Protein AF-A0A3M1LL86-F1 (afdb_monomer)

Mean predicted aligned error: 15.1 Å

pLDDT: mean 84.1, std 10.46, range [40.56, 94.12]

Solvent-accessible surface area (backbone atoms only — not comparable to full-atom values): 11355 Å² total; per-residue (Å²): 130,73,86,78,42,34,64,63,49,50,54,48,34,39,74,67,54,30,32,48,85,86,47,61,60,69,58,51,30,51,51,44,44,52,50,47,41,45,74,73,71,42,87,75,58,66,67,59,54,50,54,50,51,54,51,41,65,75,67,44,95,62,85,46,69,46,80,38,73,77,56,48,53,54,51,50,52,48,54,51,51,49,52,51,37,64,72,69,72,53,91,76,58,61,73,62,55,52,49,52,52,35,54,74,70,43,47,58,60,52,53,52,51,53,52,50,52,54,51,51,51,52,52,54,49,54,50,53,52,49,62,68,43,46,62,58,54,49,52,55,49,59,66,56,53,78,79,57,98,69,97,67,74,55,58,48,58,53,22,50,54,52,22,51,53,39,38,54,54,19,58,65,42,38,81,80,41,55,71,63,17,54,55,31,46,54,51,19,53,48,41,39,52,51,22,52,52,57,64,72,77,109

Sequence (202 aa):
MVEKDPSRTVDLLISLGTLSPDANRYVIEKGIELSIKTLYGAKVDEMEVKALMELANKTMSRFPFRLPKHLALYMRMASMLEGIYLSLNVEFKFVKVLRGILEEEGLVKEAYIEEIKSSIEKVSKGLNDAISIAPLLKTYLEGNMVYNNHKSRHGLIAGSILSSSVFIGSSIIMQSNPLFAHIGFIIATAIIGSSILIDRFR

Structure (mmCIF, N/CA/C/O backbone):
data_AF-A0A3M1LL86-F1
#
_entry.id   AF-A0A3M1LL86-F1
#
loop_
_atom_site.group_PDB
_atom_site.id
_atom_site.type_symbol
_atom_site.label_atom_id
_atom_site.label_alt_id
_atom_site.label_comp_id
_atom_site.label_asym_id
_atom_site.label_entity_id
_atom_site.label_seq_id
_atom_site.pdbx_PDB_ins_code
_atom_site.Cartn_x
_atom_site.Cartn_y
_atom_site.Cartn_z
_atom_site.occupancy
_atom_site.B_iso_or_equiv
_atom_site.auth_seq_id
_atom_site.auth_comp_id
_atom_site.auth_asym_id
_atom_site.auth_atom_id
_atom_site.pdbx_PDB_model_num
ATOM 1 N N . MET A 1 1 ? -0.285 -9.603 0.459 1.00 40.56 1 MET A N 1
ATOM 2 C CA . MET A 1 1 ? 0.976 -8.883 0.783 1.00 40.56 1 MET A CA 1
ATOM 3 C C . MET A 1 1 ? 1.119 -7.569 -0.009 1.00 40.56 1 MET A C 1
ATOM 5 O O . MET A 1 1 ? 2.215 -7.033 -0.113 1.00 40.56 1 MET A O 1
ATOM 9 N N . VAL A 1 2 ? 0.003 -7.008 -0.500 1.00 46.03 2 VAL A N 1
ATOM 10 C CA . VAL A 1 2 ? -0.071 -5.774 -1.308 1.00 46.03 2 VAL A CA 1
ATOM 11 C C . VAL A 1 2 ? 0.089 -4.494 -0.465 1.00 46.03 2 VAL A C 1
ATOM 13 O O . VAL A 1 2 ? 0.571 -3.489 -0.969 1.00 46.03 2 VAL A O 1
ATOM 16 N N . GLU A 1 3 ? -0.219 -4.545 0.834 1.00 57.69 3 GLU A N 1
ATOM 17 C CA . GLU A 1 3 ? -0.221 -3.395 1.764 1.00 57.69 3 GLU A CA 1
ATOM 18 C C . GLU A 1 3 ? 1.161 -2.818 2.111 1.00 57.69 3 GLU A C 1
ATOM 20 O O . GLU A 1 3 ? 1.243 -1.836 2.842 1.00 57.69 3 GLU A O 1
ATOM 25 N N . LYS A 1 4 ? 2.255 -3.426 1.639 1.00 69.81 4 LYS A N 1
ATOM 26 C CA . LYS A 1 4 ? 3.624 -3.020 2.003 1.00 69.81 4 LYS A CA 1
ATOM 27 C C . LYS A 1 4 ? 4.403 -2.346 0.878 1.00 69.81 4 LYS A C 1
ATOM 29 O O . LYS A 1 4 ? 5.579 -2.065 1.076 1.00 69.81 4 LYS A O 1
ATOM 34 N N . ASP A 1 5 ? 3.783 -2.107 -0.275 1.00 86.62 5 ASP A N 1
ATOM 35 C CA . ASP A 1 5 ? 4.417 -1.422 -1.405 1.00 86.62 5 ASP A CA 1
ATOM 36 C C . ASP A 1 5 ? 3.909 0.032 -1.488 1.00 86.62 5 ASP A C 1
ATOM 38 O O . ASP A 1 5 ? 2.771 0.266 -1.922 1.00 86.62 5 ASP A O 1
ATOM 42 N N . PRO A 1 6 ? 4.717 1.025 -1.061 1.00 89.62 6 PRO A N 1
ATOM 43 C CA . PRO A 1 6 ? 4.317 2.426 -1.101 1.00 89.62 6 PRO A CA 1
ATOM 44 C C . PRO A 1 6 ? 4.057 2.920 -2.525 1.00 89.62 6 PRO A C 1
ATOM 46 O O . PRO A 1 6 ? 3.102 3.664 -2.742 1.00 89.62 6 PRO A O 1
ATOM 49 N N . SER A 1 7 ? 4.849 2.470 -3.501 1.00 91.38 7 SER A N 1
ATOM 50 C CA . SER A 1 7 ? 4.720 2.889 -4.897 1.00 91.38 7 SER A CA 1
ATOM 51 C C . SER A 1 7 ? 3.402 2.440 -5.494 1.00 91.38 7 SER A C 1
ATOM 53 O O . SER A 1 7 ? 2.646 3.248 -6.033 1.00 91.38 7 SER A O 1
ATOM 55 N N . ARG A 1 8 ? 3.074 1.161 -5.313 1.00 88.69 8 ARG A N 1
ATOM 56 C CA . ARG A 1 8 ? 1.800 0.620 -5.787 1.00 88.69 8 ARG A CA 1
ATOM 57 C C . ARG A 1 8 ? 0.609 1.272 -5.086 1.00 88.69 8 ARG A C 1
ATOM 59 O O . ARG A 1 8 ? -0.426 1.488 -5.711 1.00 88.69 8 ARG A O 1
ATOM 66 N N . THR A 1 9 ? 0.752 1.608 -3.804 1.00 91.25 9 THR A N 1
ATOM 67 C CA . THR A 1 9 ? -0.290 2.318 -3.049 1.00 91.25 9 THR A CA 1
ATOM 68 C C . THR A 1 9 ? -0.549 3.702 -3.641 1.00 91.25 9 THR A C 1
ATOM 70 O O . THR A 1 9 ? -1.705 4.071 -3.828 1.00 91.25 9 THR A O 1
ATOM 73 N N . VAL A 1 10 ? 0.497 4.450 -4.005 1.00 92.88 10 VAL A N 1
ATOM 74 C CA . VAL A 1 10 ? 0.344 5.745 -4.687 1.00 92.88 10 VAL A CA 1
ATOM 75 C C . VAL A 1 10 ? -0.397 5.599 -6.009 1.00 92.88 10 VAL A C 1
ATOM 77 O O . VAL A 1 10 ? -1.338 6.351 -6.264 1.00 92.88 10 VAL A O 1
ATOM 80 N N . ASP A 1 11 ? -0.026 4.614 -6.822 1.00 92.88 11 ASP A N 1
ATOM 81 C CA . ASP A 1 11 ? -0.662 4.395 -8.122 1.00 92.88 11 ASP A CA 1
ATOM 82 C C . ASP A 1 11 ? -2.160 4.072 -7.961 1.00 92.88 11 ASP A C 1
ATOM 84 O O . ASP A 1 11 ? -3.005 4.615 -8.680 1.00 92.88 11 ASP A O 1
ATOM 88 N N . LEU A 1 12 ? -2.514 3.265 -6.953 1.00 91.25 12 LEU A N 1
ATOM 89 C CA . LEU A 1 12 ? -3.906 2.983 -6.602 1.00 91.25 12 LEU A CA 1
ATOM 90 C C . LEU A 1 12 ? -4.646 4.244 -6.147 1.00 91.25 12 LEU A C 1
ATOM 92 O O . LEU A 1 12 ? -5.746 4.511 -6.626 1.00 91.25 12 LEU A O 1
ATOM 96 N N . LEU A 1 13 ? -4.048 5.052 -5.272 1.00 91.94 13 LEU A N 1
ATOM 97 C CA . LEU A 1 13 ? -4.666 6.284 -4.779 1.00 91.94 13 LEU A CA 1
ATOM 98 C C . LEU A 1 13 ? -4.933 7.292 -5.909 1.00 91.94 13 LEU A C 1
ATOM 100 O O . LEU A 1 13 ? -5.979 7.952 -5.900 1.00 91.94 13 LEU A O 1
ATOM 104 N N . ILE A 1 14 ? -4.040 7.377 -6.899 1.00 92.69 14 ILE A N 1
ATOM 105 C CA . ILE A 1 14 ? -4.252 8.172 -8.117 1.00 92.69 14 ILE A CA 1
ATOM 106 C C . ILE A 1 14 ? -5.395 7.575 -8.945 1.00 92.69 14 ILE A C 1
ATOM 108 O O . ILE A 1 14 ? -6.298 8.308 -9.346 1.00 92.69 14 ILE A O 1
ATOM 112 N N . SER A 1 15 ? -5.409 6.253 -9.151 1.00 91.62 15 SER A N 1
ATOM 113 C CA . SER A 1 15 ? -6.459 5.573 -9.928 1.00 91.62 15 SER A CA 1
ATOM 114 C C . SER A 1 15 ? -7.860 5.737 -9.324 1.00 91.62 15 SER A C 1
ATOM 116 O O . SER A 1 15 ? -8.837 5.901 -10.051 1.00 91.62 15 SER A O 1
ATOM 118 N N . LEU A 1 16 ? -7.952 5.782 -7.991 1.00 90.81 16 LEU A N 1
ATOM 119 C CA . LEU A 1 16 ? -9.190 6.019 -7.247 1.00 90.81 16 LEU A CA 1
ATOM 120 C C . LEU A 1 16 ? -9.607 7.501 -7.238 1.00 90.81 16 LEU A C 1
ATOM 122 O O . LEU A 1 16 ? -10.672 7.843 -6.725 1.00 90.81 16 LEU A O 1
ATOM 126 N N . GLY A 1 17 ? -8.772 8.402 -7.765 1.00 91.38 17 GLY A N 1
ATOM 127 C CA . GLY A 1 17 ? -8.993 9.849 -7.727 1.00 91.38 17 GLY A CA 1
ATOM 128 C C . GLY A 1 17 ? -8.838 10.460 -6.332 1.00 91.38 17 GLY A C 1
ATOM 129 O O . GLY A 1 17 ? -9.317 11.569 -6.089 1.00 91.38 17 GLY A O 1
ATOM 130 N N . THR A 1 18 ? -8.203 9.736 -5.406 1.00 92.56 18 THR A N 1
ATOM 131 C CA . THR A 1 18 ? -7.982 10.183 -4.021 1.00 92.56 18 THR A CA 1
ATOM 132 C C . THR A 1 18 ? -6.725 11.032 -3.866 1.00 92.56 18 THR A C 1
ATOM 134 O O . THR A 1 18 ? -6.656 11.875 -2.973 1.00 92.56 18 THR A O 1
ATOM 137 N N . LEU A 1 19 ? -5.745 10.835 -4.749 1.00 93.62 19 LEU A N 1
ATOM 138 C CA . LEU A 1 19 ? -4.499 11.586 -4.784 1.00 93.62 19 LEU A CA 1
ATOM 139 C C . LEU A 1 19 ? -4.392 12.352 -6.100 1.00 93.62 19 LEU A C 1
ATOM 141 O O . LEU A 1 19 ? -4.620 11.807 -7.179 1.00 93.62 19 LEU A O 1
ATOM 145 N N . SER A 1 20 ? -4.037 13.628 -5.998 1.00 89.94 20 SER A N 1
ATOM 146 C CA . SER A 1 20 ? -3.834 14.485 -7.159 1.00 89.94 20 SER A CA 1
ATOM 147 C C . SER A 1 20 ? -2.560 14.074 -7.926 1.00 89.94 20 SER A C 1
ATOM 149 O O . SER A 1 20 ? -1.512 13.916 -7.298 1.00 89.94 20 SER A O 1
ATOM 151 N N . PRO A 1 21 ? -2.605 13.904 -9.263 1.00 87.25 21 PRO A N 1
ATOM 152 C CA . PRO A 1 21 ? -1.465 13.408 -10.045 1.00 87.25 21 PRO A CA 1
ATOM 153 C C . PRO A 1 21 ? -0.306 14.414 -10.160 1.00 87.25 21 PRO A C 1
ATOM 155 O O . PRO A 1 21 ? 0.801 14.035 -10.523 1.00 87.25 21 PRO A O 1
ATOM 158 N N . ASP A 1 22 ? -0.548 15.689 -9.844 1.00 88.44 22 ASP A N 1
ATOM 159 C CA . ASP A 1 22 ? 0.450 16.764 -9.745 1.00 88.44 22 ASP A CA 1
ATOM 160 C C . ASP A 1 22 ? 1.233 16.742 -8.419 1.00 88.44 22 ASP A C 1
ATOM 162 O O . ASP A 1 22 ? 2.169 17.522 -8.244 1.00 88.44 22 ASP A O 1
ATOM 166 N N . ALA A 1 23 ? 0.863 15.878 -7.469 1.00 88.38 23 ALA A N 1
ATOM 167 C CA . ALA A 1 23 ? 1.556 15.769 -6.195 1.00 88.38 23 ALA A CA 1
ATOM 168 C C . ALA A 1 23 ? 2.978 15.215 -6.371 1.00 88.38 23 ALA A C 1
ATOM 170 O O . ALA A 1 23 ? 3.231 14.330 -7.190 1.00 88.38 23 ALA A O 1
ATOM 171 N N . ASN A 1 24 ? 3.916 15.691 -5.547 1.00 92.44 24 ASN A N 1
ATOM 172 C CA . ASN A 1 24 ? 5.276 15.164 -5.546 1.00 92.44 24 ASN A CA 1
ATOM 173 C C . ASN A 1 24 ? 5.275 13.692 -5.090 1.00 92.44 24 ASN A C 1
ATOM 175 O O . ASN A 1 24 ? 5.145 13.403 -3.899 1.00 92.44 24 ASN A O 1
ATOM 179 N N . ARG A 1 25 ? 5.437 12.773 -6.050 1.00 92.00 25 ARG A N 1
ATOM 180 C CA . ARG A 1 25 ? 5.352 11.320 -5.836 1.00 92.00 25 ARG A CA 1
ATOM 181 C C . ARG A 1 25 ? 6.300 10.828 -4.746 1.00 92.00 25 ARG A C 1
ATOM 183 O O . ARG A 1 25 ? 5.862 10.100 -3.866 1.00 92.00 25 ARG A O 1
ATOM 190 N N . TYR A 1 26 ? 7.549 11.292 -4.753 1.00 92.69 26 TYR A N 1
ATOM 191 C CA . TYR A 1 26 ? 8.563 10.882 -3.778 1.00 92.69 26 TYR A CA 1
ATOM 192 C C . TYR A 1 26 ? 8.138 11.183 -2.335 1.00 92.69 26 TYR A C 1
ATOM 194 O O . TYR A 1 26 ? 8.251 10.333 -1.453 1.00 92.69 26 TYR A O 1
ATOM 202 N N . VAL A 1 27 ? 7.601 12.382 -2.093 1.00 93.06 27 VAL A N 1
ATOM 203 C CA . VAL A 1 27 ? 7.140 12.789 -0.758 1.00 93.06 27 VAL A CA 1
ATOM 204 C C . VAL A 1 27 ? 5.952 11.941 -0.302 1.00 93.06 27 VAL A C 1
ATOM 206 O O . VAL A 1 27 ? 5.903 11.527 0.856 1.00 93.06 27 VAL A O 1
ATOM 209 N N . ILE A 1 28 ? 5.009 11.647 -1.202 1.00 94.12 28 ILE A N 1
ATOM 210 C CA . ILE A 1 28 ? 3.838 10.825 -0.870 1.00 94.12 28 ILE A CA 1
ATOM 211 C C . ILE A 1 28 ? 4.234 9.376 -0.599 1.00 94.12 28 ILE A C 1
ATOM 213 O O . ILE A 1 28 ? 3.803 8.811 0.403 1.00 94.12 28 ILE A O 1
ATOM 217 N N . GLU A 1 29 ? 5.081 8.786 -1.442 1.00 94.06 29 GLU A N 1
ATOM 218 C CA . GLU A 1 29 ? 5.580 7.425 -1.237 1.00 94.06 29 GLU A CA 1
ATOM 219 C C . GLU A 1 29 ? 6.307 7.300 0.098 1.00 94.06 29 GLU A C 1
ATOM 221 O O . GLU A 1 29 ? 6.035 6.369 0.853 1.00 94.06 29 GLU A O 1
ATOM 226 N N . LYS A 1 30 ? 7.169 8.267 0.440 1.00 93.31 30 LYS A N 1
ATOM 227 C CA . LYS A 1 30 ? 7.842 8.284 1.742 1.00 93.31 30 LYS A CA 1
ATOM 228 C C . LYS A 1 30 ? 6.878 8.454 2.910 1.00 93.31 30 LYS A C 1
ATOM 230 O O . LYS A 1 30 ? 7.023 7.757 3.910 1.00 93.31 30 LYS A O 1
ATOM 235 N N . GLY A 1 31 ? 5.859 9.301 2.785 1.00 92.62 31 GLY A N 1
ATOM 236 C CA . GLY A 1 31 ? 4.819 9.426 3.811 1.00 92.62 31 GLY A CA 1
ATOM 237 C C . GLY A 1 31 ? 4.040 8.129 4.029 1.00 92.62 31 GLY A C 1
ATOM 238 O O . GLY A 1 31 ? 3.793 7.732 5.171 1.00 92.62 31 GLY A O 1
ATOM 239 N N . ILE A 1 32 ? 3.701 7.431 2.945 1.00 92.94 32 ILE A N 1
ATOM 240 C CA . ILE A 1 32 ? 3.024 6.132 2.996 1.00 92.94 32 ILE A CA 1
ATOM 241 C C . ILE A 1 32 ? 3.944 5.069 3.600 1.00 92.94 32 ILE A C 1
ATOM 243 O O . ILE A 1 32 ? 3.504 4.313 4.460 1.00 92.94 32 ILE A O 1
ATOM 247 N N . GLU A 1 33 ? 5.224 5.039 3.226 1.00 92.94 33 GLU A N 1
ATOM 248 C CA . GLU A 1 33 ? 6.211 4.118 3.797 1.00 92.94 33 GLU A CA 1
ATOM 249 C C . GLU A 1 33 ? 6.298 4.258 5.325 1.00 92.94 33 GLU A C 1
ATOM 251 O O . GLU A 1 33 ? 6.220 3.262 6.048 1.00 92.94 33 GLU A O 1
ATOM 256 N N . LEU A 1 34 ? 6.403 5.491 5.832 1.00 92.38 34 LEU A N 1
ATOM 257 C CA . LEU A 1 34 ? 6.429 5.761 7.273 1.00 92.38 34 LEU A CA 1
ATOM 258 C C . LEU A 1 34 ? 5.115 5.379 7.967 1.00 92.38 34 LEU A C 1
ATOM 260 O O . LEU A 1 34 ? 5.124 4.838 9.077 1.00 92.38 34 LEU A O 1
ATOM 264 N N . SER A 1 35 ? 3.984 5.614 7.302 1.00 90.75 35 SER A N 1
ATOM 265 C CA . SER A 1 35 ? 2.662 5.236 7.815 1.00 90.75 35 SER A CA 1
ATOM 266 C C . SER A 1 35 ? 2.536 3.717 7.939 1.00 90.75 35 SER A C 1
ATOM 268 O O . SER A 1 35 ? 2.121 3.214 8.980 1.00 90.75 35 SER A O 1
ATOM 270 N N . ILE A 1 36 ? 2.979 2.975 6.918 1.00 89.50 36 ILE A N 1
ATOM 271 C CA . ILE A 1 36 ? 3.027 1.509 6.930 1.00 89.50 36 ILE A CA 1
ATOM 272 C C . ILE A 1 36 ? 3.917 1.028 8.080 1.00 89.50 36 ILE A C 1
ATOM 274 O O . ILE A 1 36 ? 3.478 0.205 8.878 1.00 89.50 36 ILE A O 1
ATOM 278 N N . LYS A 1 37 ? 5.139 1.561 8.226 1.00 88.44 37 LYS A N 1
ATOM 279 C CA . LYS A 1 37 ? 6.041 1.201 9.339 1.00 88.44 37 LYS A CA 1
ATOM 280 C C . LYS A 1 37 ? 5.345 1.350 10.698 1.00 88.44 37 LYS A C 1
ATOM 282 O O . LYS A 1 37 ? 5.353 0.407 11.489 1.00 88.44 37 LYS A O 1
ATOM 287 N N . THR A 1 38 ? 4.680 2.482 10.920 1.00 86.94 38 THR A N 1
ATOM 288 C CA . THR A 1 38 ? 3.929 2.758 12.156 1.00 86.94 38 THR A CA 1
ATOM 289 C C . THR A 1 38 ? 2.797 1.754 12.384 1.00 86.94 38 THR A C 1
ATOM 291 O O . THR A 1 38 ? 2.655 1.232 13.488 1.00 86.94 38 THR A O 1
ATOM 294 N N . LEU A 1 39 ? 2.021 1.426 11.344 1.00 84.69 39 LEU A N 1
ATOM 295 C CA . LEU A 1 39 ? 0.922 0.454 11.430 1.00 84.69 39 LEU A CA 1
ATOM 296 C C . LEU A 1 39 ? 1.398 -0.948 11.833 1.00 84.69 39 LEU A C 1
ATOM 298 O O . LEU A 1 39 ? 0.701 -1.651 12.558 1.00 84.69 39 LEU A O 1
ATOM 302 N N . TYR A 1 40 ? 2.598 -1.344 11.406 1.00 83.62 40 TYR A N 1
ATOM 303 C CA . TYR A 1 40 ? 3.218 -2.614 11.795 1.00 83.62 40 TYR A CA 1
ATOM 304 C C . TYR A 1 40 ? 3.968 -2.543 13.140 1.00 83.62 40 TYR A C 1
ATOM 306 O O . TYR A 1 40 ? 4.701 -3.469 13.485 1.00 83.62 40 TYR A O 1
ATOM 314 N N . GLY A 1 41 ? 3.789 -1.465 13.910 1.00 83.00 41 GLY A N 1
ATOM 315 C CA . GLY A 1 41 ? 4.377 -1.295 15.238 1.00 83.00 41 GLY A CA 1
ATOM 316 C C . GLY A 1 41 ? 5.854 -0.897 15.232 1.00 83.00 41 GLY A C 1
ATOM 317 O O . GLY A 1 41 ? 6.493 -0.915 16.286 1.00 83.00 41 GLY A O 1
ATOM 318 N N . ALA A 1 42 ? 6.418 -0.532 14.077 1.00 86.69 42 ALA A N 1
ATOM 319 C CA . ALA A 1 42 ? 7.771 0.000 14.021 1.00 86.69 42 ALA A CA 1
ATOM 320 C C . ALA A 1 42 ? 7.780 1.459 14.493 1.00 86.69 42 ALA A C 1
ATOM 322 O O . ALA A 1 42 ? 6.966 2.277 14.059 1.00 86.69 42 ALA A O 1
ATOM 323 N N . LYS A 1 43 ? 8.734 1.796 15.366 1.00 87.31 43 LYS A N 1
ATOM 324 C CA . LYS A 1 43 ? 8.986 3.187 15.751 1.00 87.31 43 LYS A CA 1
ATOM 325 C C . LYS A 1 43 ? 9.656 3.903 14.583 1.00 87.31 43 LYS A C 1
ATOM 327 O O . LYS A 1 43 ? 10.754 3.525 14.182 1.00 87.31 43 LYS A O 1
ATOM 332 N N . VAL A 1 44 ? 8.979 4.907 14.043 1.00 86.75 44 VAL A N 1
ATOM 333 C CA . VAL A 1 44 ? 9.539 5.794 13.022 1.00 86.75 44 VAL A CA 1
ATOM 334 C C . VAL A 1 44 ? 10.403 6.860 13.702 1.00 86.75 44 VAL A C 1
ATOM 336 O O . VAL A 1 44 ? 10.025 7.372 14.754 1.00 86.75 44 VAL A O 1
ATOM 339 N N . ASP A 1 45 ? 11.559 7.173 13.114 1.00 91.12 45 ASP A N 1
ATOM 340 C CA . ASP A 1 45 ? 12.469 8.206 13.617 1.00 91.12 45 ASP A CA 1
ATOM 341 C C . ASP A 1 45 ? 11.853 9.605 13.440 1.00 91.12 45 ASP A C 1
ATOM 343 O O . ASP A 1 45 ? 11.417 9.986 12.349 1.00 91.12 45 ASP A O 1
ATOM 347 N N . GLU A 1 46 ? 11.838 10.395 14.512 1.00 91.31 46 GLU A N 1
ATOM 348 C CA . GLU A 1 46 ? 11.337 11.770 14.506 1.00 91.31 46 GLU A CA 1
ATOM 349 C C . GLU A 1 46 ? 12.095 12.666 13.515 1.00 91.31 46 GLU A C 1
ATOM 351 O O . GLU A 1 46 ? 11.492 13.548 12.896 1.00 91.31 46 GLU A O 1
ATOM 356 N N . MET A 1 47 ? 13.397 12.432 13.310 1.00 93.38 47 MET A N 1
ATOM 357 C CA . MET A 1 47 ? 14.191 13.163 12.319 1.00 93.38 47 MET A CA 1
ATOM 358 C C . MET A 1 47 ? 13.733 12.860 10.891 1.00 93.38 47 MET A C 1
ATOM 360 O O . MET A 1 47 ? 13.657 13.776 10.071 1.00 93.38 47 MET A O 1
ATOM 364 N N . GLU A 1 48 ? 13.383 11.604 10.599 1.00 90.25 48 GLU A N 1
ATOM 365 C CA . GLU A 1 48 ? 12.876 11.182 9.288 1.00 90.25 48 GLU A CA 1
ATOM 366 C C . GLU A 1 48 ? 11.520 11.842 8.998 1.00 90.25 48 GLU A C 1
ATOM 368 O O . GLU A 1 48 ? 11.318 12.410 7.921 1.00 90.25 48 GLU A O 1
ATOM 373 N N . VAL A 1 49 ? 10.621 11.871 9.990 1.00 92.62 49 VAL A N 1
ATOM 374 C CA . VAL A 1 49 ? 9.327 12.568 9.884 1.00 92.62 49 VAL A CA 1
ATOM 375 C C . VAL A 1 49 ? 9.531 14.066 9.667 1.00 92.62 49 VAL A C 1
ATOM 377 O O . VAL A 1 49 ? 8.898 14.655 8.790 1.00 92.62 49 VAL A O 1
ATOM 380 N N . LYS A 1 50 ? 10.424 14.700 10.433 1.00 93.25 50 LYS A N 1
ATOM 381 C CA . LYS A 1 50 ? 10.673 16.144 10.339 1.00 93.25 50 LYS A CA 1
ATOM 382 C C . LYS A 1 50 ? 11.266 16.537 8.986 1.00 93.25 50 LYS A C 1
ATOM 384 O O . LYS A 1 50 ? 10.802 17.506 8.385 1.00 93.25 50 LYS A O 1
ATOM 389 N N . ALA A 1 51 ? 12.234 15.770 8.486 1.00 92.94 51 ALA A N 1
ATOM 390 C CA . ALA A 1 51 ? 12.817 15.975 7.162 1.00 92.94 51 ALA A CA 1
ATOM 391 C C . ALA A 1 51 ? 11.764 15.822 6.055 1.00 92.94 51 ALA A C 1
ATOM 393 O O . ALA A 1 51 ? 11.711 16.631 5.125 1.00 92.94 51 ALA A O 1
ATOM 394 N N . LEU A 1 52 ? 10.882 14.824 6.179 1.00 93.25 52 LEU A N 1
ATOM 395 C CA . LEU A 1 52 ? 9.789 14.632 5.235 1.00 93.25 52 LEU A CA 1
ATOM 396 C C . LEU A 1 52 ? 8.792 15.798 5.264 1.00 93.25 52 LEU A C 1
ATOM 398 O O . LEU A 1 52 ? 8.384 16.268 4.204 1.00 93.25 52 LEU A O 1
ATOM 402 N N . MET A 1 53 ? 8.426 16.292 6.449 1.00 91.50 53 MET A N 1
ATOM 403 C CA . MET A 1 53 ? 7.526 17.444 6.594 1.00 91.50 53 MET A CA 1
ATOM 404 C C . MET A 1 53 ? 8.125 18.719 5.997 1.00 91.50 53 MET A C 1
ATOM 406 O O . MET A 1 53 ? 7.431 19.468 5.312 1.00 91.50 53 MET A O 1
ATOM 410 N N . GLU A 1 54 ? 9.420 18.959 6.200 1.00 93.81 54 GLU A N 1
ATOM 411 C CA . GLU A 1 54 ? 10.112 20.095 5.587 1.00 93.81 54 GLU A CA 1
ATOM 412 C C . GLU A 1 54 ? 10.110 19.997 4.055 1.00 93.81 54 GLU A C 1
ATOM 414 O O . GLU A 1 54 ? 9.824 20.978 3.361 1.00 93.81 54 GLU A O 1
ATOM 419 N N . LEU A 1 55 ? 10.380 18.805 3.520 1.00 92.62 55 LEU A N 1
ATOM 420 C CA . LEU A 1 55 ? 10.342 18.556 2.085 1.00 92.62 55 LEU A CA 1
ATOM 421 C C . LEU A 1 55 ? 8.927 18.730 1.519 1.00 92.62 55 LEU A C 1
ATOM 423 O O . LEU A 1 55 ? 8.764 19.351 0.468 1.00 92.62 55 LEU A O 1
ATOM 427 N N . ALA A 1 56 ? 7.902 18.239 2.217 1.00 90.88 56 ALA A N 1
ATOM 428 C CA . ALA A 1 56 ? 6.505 18.415 1.834 1.00 90.88 56 ALA A CA 1
ATOM 429 C C . ALA A 1 56 ? 6.133 19.902 1.762 1.0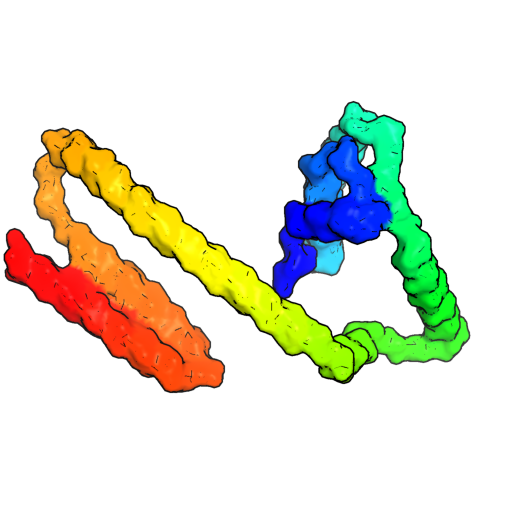0 90.88 56 ALA A C 1
ATOM 431 O O . ALA A 1 56 ? 5.620 20.348 0.740 1.00 90.88 56 ALA A O 1
ATOM 432 N N . ASN A 1 57 ? 6.491 20.691 2.778 1.00 89.88 57 ASN A N 1
ATOM 433 C CA . ASN A 1 57 ? 6.224 22.133 2.807 1.00 89.88 57 ASN A CA 1
ATOM 434 C C . ASN A 1 57 ? 6.908 22.897 1.662 1.00 89.88 57 ASN A C 1
ATOM 436 O O . ASN A 1 57 ? 6.371 23.885 1.171 1.00 89.88 57 ASN A O 1
ATOM 440 N N . LYS A 1 58 ? 8.090 22.448 1.224 1.00 91.44 58 LYS A N 1
ATOM 441 C CA . LYS A 1 58 ? 8.818 23.056 0.097 1.00 91.44 58 LYS A CA 1
ATOM 442 C C . LYS A 1 58 ? 8.258 22.658 -1.268 1.00 91.44 58 LYS A C 1
ATOM 444 O O . LYS A 1 58 ? 8.392 23.413 -2.225 1.00 91.44 58 LYS A O 1
ATOM 449 N N . THR A 1 59 ? 7.688 21.461 -1.378 1.00 87.62 59 THR A N 1
ATOM 450 C CA . THR A 1 59 ? 7.323 20.856 -2.669 1.00 87.62 59 THR A CA 1
ATOM 451 C C . THR A 1 59 ? 5.825 20.863 -2.949 1.00 87.62 59 THR A C 1
ATOM 453 O O . THR A 1 59 ? 5.427 20.715 -4.102 1.00 87.62 59 THR A O 1
ATOM 456 N N . MET A 1 60 ? 4.987 21.047 -1.929 1.00 83.31 60 MET A N 1
ATOM 457 C CA . MET A 1 60 ? 3.534 21.022 -2.053 1.00 83.31 60 MET A CA 1
ATOM 458 C C . MET A 1 60 ? 2.946 22.386 -1.718 1.00 83.31 60 MET A C 1
ATOM 460 O O . MET A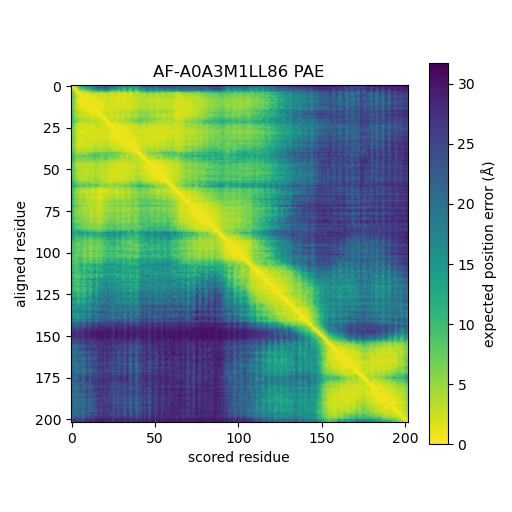 1 60 ? 3.034 22.865 -0.594 1.00 83.31 60 MET A O 1
ATOM 464 N N . SER A 1 61 ? 2.278 22.993 -2.698 1.00 82.69 61 SER A N 1
ATOM 465 C CA . SER A 1 61 ? 1.550 24.252 -2.490 1.00 82.69 61 SER A CA 1
ATOM 466 C C . SER A 1 61 ? 0.203 24.049 -1.785 1.00 82.69 61 SER A C 1
ATOM 468 O O . SER A 1 61 ? -0.303 24.964 -1.141 1.00 82.69 61 SER A O 1
ATOM 470 N N . ARG A 1 62 ? -0.397 22.862 -1.918 1.00 85.50 62 ARG A N 1
ATOM 471 C CA . ARG A 1 62 ? -1.700 22.504 -1.346 1.00 85.50 62 ARG A CA 1
ATOM 472 C C . ARG A 1 62 ? -1.708 21.038 -0.947 1.00 85.50 62 ARG A C 1
ATOM 474 O O . ARG A 1 62 ? -0.971 20.240 -1.525 1.00 85.50 62 ARG A O 1
ATOM 481 N N . PHE A 1 63 ? -2.579 20.681 -0.008 1.00 89.38 63 PHE A N 1
ATOM 482 C CA . PHE A 1 63 ? -2.738 19.290 0.394 1.00 89.38 63 PHE A CA 1
ATOM 483 C C . PHE A 1 63 ? -3.233 18.436 -0.796 1.00 89.38 63 PHE A C 1
ATOM 485 O O . PHE A 1 63 ? -4.200 18.828 -1.458 1.00 89.38 63 PHE A O 1
ATOM 492 N N . PRO A 1 64 ? -2.574 17.304 -1.110 1.00 89.38 64 PRO A N 1
ATOM 493 C CA . PRO A 1 64 ? -2.781 16.599 -2.376 1.00 89.38 64 PRO A CA 1
ATOM 494 C C . PRO A 1 64 ? -3.907 15.563 -2.342 1.00 89.38 64 PRO A C 1
ATOM 496 O O . PRO A 1 64 ? -4.292 15.055 -3.397 1.00 89.38 64 PRO A O 1
ATOM 499 N N . PHE A 1 65 ? -4.441 15.246 -1.161 1.00 92.25 65 PHE A N 1
ATOM 500 C CA . PHE A 1 65 ? -5.527 14.284 -1.022 1.00 92.25 65 PHE A CA 1
ATOM 501 C C . PHE A 1 65 ? -6.892 14.949 -1.159 1.00 92.25 65 PHE A C 1
ATOM 503 O O . PHE A 1 65 ? -7.146 16.036 -0.637 1.00 92.25 65 PHE A O 1
ATOM 510 N N . ARG A 1 66 ? -7.796 14.254 -1.843 1.00 90.62 66 ARG A N 1
ATOM 511 C CA . ARG A 1 66 ? -9.208 14.609 -1.980 1.00 90.62 66 ARG A CA 1
ATOM 512 C C . ARG A 1 66 ? -10.025 13.350 -1.761 1.00 90.62 66 ARG A C 1
ATOM 514 O O . ARG A 1 66 ? -9.606 12.280 -2.173 1.00 90.62 66 ARG A O 1
ATOM 521 N N . LEU A 1 67 ? -11.191 13.462 -1.134 1.00 90.94 67 LEU A N 1
ATOM 522 C CA . LEU A 1 67 ? -12.073 12.310 -0.962 1.00 90.94 67 LEU A CA 1
ATOM 523 C C . LEU A 1 67 ? -13.090 12.266 -2.115 1.00 90.94 67 LEU A C 1
ATOM 525 O O . LEU A 1 67 ? -13.929 13.167 -2.211 1.00 90.94 67 LEU A O 1
ATOM 529 N N . PRO A 1 68 ? -13.044 11.252 -2.999 1.00 91.62 68 PRO A N 1
ATOM 530 C CA . PRO A 1 68 ? -14.033 11.079 -4.053 1.00 91.62 68 PRO A CA 1
ATOM 531 C C . PRO A 1 68 ? -15.438 10.919 -3.473 1.00 91.62 68 PRO A C 1
ATOM 533 O O . PRO A 1 68 ? -15.627 10.274 -2.441 1.00 91.62 68 PRO A O 1
ATOM 536 N N . LYS A 1 69 ? -16.450 11.447 -4.172 1.00 90.69 69 LYS A N 1
ATOM 537 C CA . LYS A 1 69 ? -17.849 11.418 -3.705 1.00 90.69 69 LYS A CA 1
ATOM 538 C C . LYS A 1 69 ? -18.349 10.005 -3.388 1.00 90.69 69 LYS A C 1
ATOM 540 O O . LYS A 1 69 ? -19.042 9.824 -2.395 1.00 90.69 69 LYS A O 1
ATOM 545 N N . HIS A 1 70 ? -17.986 9.020 -4.209 1.00 87.12 70 HIS A N 1
ATOM 546 C CA . HIS A 1 70 ? -18.404 7.632 -4.011 1.00 87.12 70 HIS A CA 1
ATOM 547 C C . HIS A 1 70 ? -17.774 7.016 -2.749 1.00 87.12 70 HIS A C 1
ATOM 549 O O . HIS A 1 70 ? -18.471 6.344 -2.001 1.00 87.12 70 HIS A O 1
ATOM 555 N N . LEU A 1 71 ? -16.504 7.320 -2.447 1.00 90.00 71 LEU A N 1
ATOM 556 C CA . LEU A 1 71 ? -15.845 6.870 -1.213 1.00 90.00 71 LEU A CA 1
ATOM 557 C C . LEU A 1 71 ? -16.348 7.612 0.027 1.00 90.00 71 LEU A C 1
ATOM 559 O O . LEU A 1 71 ? -16.480 7.013 1.089 1.00 90.00 71 LEU A O 1
ATOM 563 N N . ALA A 1 72 ? -16.684 8.897 -0.099 1.00 91.62 72 ALA A N 1
ATOM 564 C CA . ALA A 1 72 ? -17.204 9.692 1.012 1.00 91.62 72 ALA A CA 1
ATOM 565 C C . ALA A 1 72 ? -18.494 9.109 1.613 1.00 91.62 72 ALA A C 1
ATOM 567 O O . ALA A 1 72 ? -18.702 9.194 2.825 1.00 91.62 72 ALA A O 1
ATOM 568 N N . LEU A 1 73 ? -19.342 8.496 0.782 1.00 91.50 73 LEU A N 1
ATOM 569 C CA . LEU A 1 73 ? -20.551 7.811 1.238 1.00 91.50 73 LEU A CA 1
ATOM 570 C C . LEU A 1 73 ? -20.205 6.621 2.137 1.00 91.50 73 LEU A C 1
ATOM 572 O O . LEU A 1 73 ? -20.723 6.529 3.250 1.00 91.50 73 LEU A O 1
ATOM 576 N N . TYR A 1 74 ? -19.277 5.770 1.698 1.00 90.62 74 TYR A N 1
ATOM 577 C CA . TYR A 1 74 ? -18.830 4.615 2.476 1.00 90.62 74 TYR A CA 1
ATOM 578 C C . TYR A 1 74 ? -18.114 5.023 3.762 1.00 90.62 74 TYR A C 1
ATOM 580 O O . TYR A 1 74 ? -18.375 4.431 4.803 1.00 90.62 74 TYR A O 1
ATOM 588 N N . MET A 1 75 ? -17.290 6.076 3.734 1.00 89.75 75 MET A N 1
ATOM 589 C CA . MET A 1 75 ? -16.653 6.607 4.945 1.00 89.75 75 MET A CA 1
ATOM 590 C C . MET A 1 75 ? -17.690 7.075 5.965 1.00 89.75 75 MET A C 1
ATOM 592 O O . MET A 1 75 ? -17.584 6.754 7.143 1.00 89.75 75 MET A O 1
ATOM 596 N N . ARG A 1 76 ? -18.740 7.776 5.517 1.00 93.38 76 ARG A N 1
ATOM 597 C CA . ARG A 1 76 ? -19.837 8.181 6.404 1.00 93.38 76 ARG A CA 1
ATOM 598 C C . ARG A 1 76 ? -20.562 6.969 6.982 1.00 93.38 76 ARG A C 1
ATOM 600 O O . ARG A 1 76 ? -20.836 6.954 8.177 1.00 93.38 76 ARG A O 1
ATOM 607 N N . MET A 1 77 ? -20.873 5.972 6.154 1.00 93.69 77 MET A N 1
ATOM 608 C CA . MET A 1 77 ? -21.499 4.730 6.618 1.00 93.69 77 MET A CA 1
ATOM 609 C C . MET A 1 77 ? -20.631 4.024 7.659 1.00 93.69 77 MET A C 1
ATOM 611 O O . MET A 1 77 ? -21.146 3.644 8.706 1.00 93.69 77 MET A O 1
ATOM 615 N N . ALA A 1 78 ? -19.326 3.915 7.406 1.00 88.31 78 ALA A N 1
ATOM 616 C CA . ALA A 1 78 ? -18.370 3.302 8.316 1.00 88.31 78 ALA A CA 1
ATOM 617 C C . ALA A 1 78 ? -18.301 4.050 9.653 1.00 88.31 78 ALA A C 1
ATOM 619 O O . ALA A 1 78 ? -18.466 3.425 10.694 1.00 88.31 78 ALA A O 1
ATOM 620 N N . SER A 1 79 ? -18.159 5.379 9.636 1.00 89.69 79 SER A N 1
ATOM 621 C CA . SER A 1 79 ? -18.130 6.185 10.863 1.00 89.69 79 SER A CA 1
ATOM 622 C C . SER A 1 79 ? -19.449 6.137 11.641 1.00 89.69 79 SER A C 1
ATOM 624 O O . SER A 1 79 ? -19.434 6.151 12.868 1.00 89.69 79 SER A O 1
ATOM 626 N N . MET A 1 80 ? -20.601 6.060 10.962 1.00 92.69 80 MET A N 1
ATOM 627 C CA . MET A 1 80 ? -21.893 5.868 11.636 1.00 92.69 80 MET A CA 1
ATOM 628 C C . MET A 1 80 ? -21.977 4.493 12.305 1.00 92.69 80 MET A C 1
ATOM 630 O O . MET A 1 80 ? -22.383 4.406 13.460 1.00 92.69 80 MET A O 1
ATOM 634 N N . LEU A 1 81 ? -21.566 3.433 11.605 1.00 89.31 81 LEU A N 1
ATOM 635 C CA . LEU A 1 81 ? -21.500 2.077 12.157 1.00 89.31 81 LEU A CA 1
ATOM 636 C C . LEU A 1 81 ? -20.559 2.008 13.361 1.00 89.31 81 LEU A C 1
ATOM 638 O O . LEU A 1 81 ? -20.939 1.481 14.401 1.00 89.31 81 LEU A O 1
ATOM 642 N N . GLU A 1 82 ? -19.366 2.585 13.243 1.00 85.50 82 GLU A N 1
ATOM 643 C CA . GLU A 1 82 ? -18.398 2.686 14.334 1.00 85.50 82 GLU A CA 1
ATOM 644 C C . GLU A 1 82 ? -18.990 3.424 15.540 1.00 85.50 82 GLU A C 1
ATOM 646 O O . GLU A 1 82 ? -18.928 2.917 16.658 1.00 85.50 82 GLU A O 1
ATOM 651 N N . GLY A 1 83 ? -19.651 4.565 15.318 1.00 89.19 83 GLY A N 1
ATOM 652 C CA . GLY A 1 83 ? -20.336 5.307 16.377 1.00 89.19 83 GLY A CA 1
ATOM 653 C C . GLY A 1 83 ? -21.419 4.487 17.085 1.00 89.19 83 GLY A C 1
ATOM 654 O O . GLY A 1 83 ? -21.511 4.518 18.312 1.00 89.19 83 GLY A O 1
ATOM 655 N N . ILE A 1 84 ? -22.202 3.702 16.338 1.00 90.00 84 ILE A N 1
ATOM 656 C CA . ILE A 1 84 ? -23.214 2.800 16.9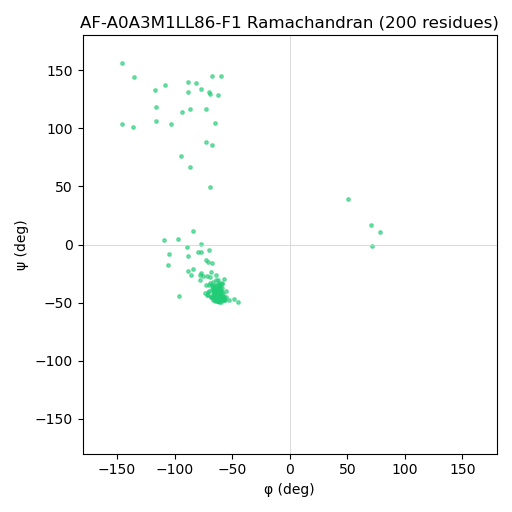07 1.00 90.00 84 ILE A CA 1
ATOM 657 C C . ILE A 1 84 ? -22.548 1.715 17.760 1.00 90.00 84 ILE A C 1
ATOM 659 O O . ILE A 1 84 ? -22.958 1.513 18.904 1.00 90.00 84 ILE A O 1
ATOM 663 N N . TYR A 1 85 ? -21.505 1.053 17.254 1.00 86.31 85 TYR A N 1
ATOM 664 C CA . TYR A 1 85 ? -20.801 0.010 18.005 1.00 86.31 85 TYR A CA 1
ATOM 665 C C . TYR A 1 85 ? -20.170 0.540 19.292 1.00 86.31 85 TYR A C 1
ATOM 667 O O . TYR A 1 85 ? -20.306 -0.099 20.337 1.00 86.31 85 TYR A O 1
ATOM 675 N N . LEU A 1 86 ? -19.550 1.722 19.229 1.00 86.62 86 LEU A N 1
ATOM 676 C CA . LEU A 1 86 ? -19.011 2.406 20.403 1.00 86.62 86 LEU A CA 1
ATOM 677 C C . LEU A 1 86 ? -20.116 2.727 21.416 1.00 86.62 86 LEU A C 1
ATOM 679 O O . LEU A 1 86 ? -19.924 2.521 22.611 1.00 86.62 86 LEU A O 1
ATOM 683 N N . SER A 1 87 ? -21.288 3.178 20.955 1.00 90.00 87 SER A N 1
ATOM 684 C CA . SER A 1 87 ? -22.405 3.523 21.846 1.00 90.00 87 SER A CA 1
ATOM 685 C C . SER A 1 87 ? -23.055 2.313 22.529 1.00 90.00 87 SER A C 1
ATOM 687 O O . SER A 1 87 ? -23.472 2.411 23.680 1.00 90.00 87 SER A O 1
ATOM 689 N N . LEU A 1 88 ? -23.127 1.166 21.845 1.00 89.94 88 LEU A N 1
ATOM 690 C CA . LEU A 1 88 ? -23.751 -0.061 22.355 1.00 89.94 88 LEU A CA 1
ATOM 691 C C . LEU A 1 88 ? -22.774 -0.956 23.136 1.00 89.94 88 LEU A C 1
ATOM 693 O O . LEU A 1 88 ? -23.183 -2.001 23.638 1.00 89.94 88 LEU A O 1
ATOM 697 N N . ASN A 1 89 ? -21.499 -0.563 23.234 1.00 86.12 89 ASN A N 1
ATOM 698 C CA . ASN A 1 89 ? -20.420 -1.322 23.873 1.00 86.12 89 ASN A CA 1
ATOM 699 C C . ASN A 1 89 ? -20.329 -2.785 23.388 1.00 86.12 89 ASN A C 1
ATOM 701 O O . ASN A 1 89 ? -20.111 -3.714 24.168 1.00 86.12 89 ASN A O 1
ATOM 705 N N . VAL A 1 90 ? -20.538 -2.998 22.087 1.00 83.75 90 VAL A N 1
ATOM 706 C CA . VAL A 1 90 ? -20.458 -4.324 21.462 1.00 83.75 90 VAL A CA 1
ATOM 707 C C . VAL A 1 90 ? -19.017 -4.587 21.035 1.00 83.75 90 VAL A C 1
ATOM 709 O O . VAL A 1 90 ? -18.409 -3.772 20.343 1.00 83.75 90 VAL A O 1
ATOM 712 N N . GLU A 1 91 ? -18.473 -5.753 21.388 1.00 79.88 91 GLU A N 1
ATOM 713 C CA . GLU A 1 91 ? -17.145 -6.177 20.933 1.00 79.88 91 GLU A CA 1
ATOM 714 C C . GLU A 1 91 ? -17.191 -6.569 19.444 1.00 79.88 91 GLU A C 1
ATOM 716 O O . GLU A 1 91 ? -17.416 -7.725 19.072 1.00 79.88 91 GLU A O 1
ATOM 721 N N . PHE A 1 92 ? -16.997 -5.590 18.562 1.00 79.56 92 PHE A N 1
ATOM 722 C CA . PHE A 1 92 ? -17.004 -5.810 17.120 1.00 79.56 92 PHE A CA 1
ATOM 723 C C . PHE A 1 92 ? -15.623 -6.228 16.596 1.00 79.56 92 PHE A C 1
ATOM 725 O O . PHE A 1 92 ? -14.654 -5.470 16.623 1.00 79.56 92 PHE A O 1
ATOM 732 N N . LYS A 1 93 ? -15.534 -7.446 16.048 1.00 82.12 93 LYS A N 1
ATOM 733 C CA . LYS A 1 93 ? -14.309 -7.991 15.435 1.00 82.12 93 LYS A CA 1
ATOM 734 C C . LYS A 1 93 ? -14.305 -7.740 13.929 1.00 82.12 93 LYS A C 1
ATOM 736 O O . LYS A 1 93 ? -14.533 -8.669 13.154 1.00 82.12 93 LYS A O 1
ATOM 741 N N . PHE A 1 94 ? -14.018 -6.499 13.525 1.00 78.31 94 PHE A N 1
ATOM 742 C CA . PHE A 1 94 ? -14.053 -6.049 12.123 1.00 78.31 94 PHE A CA 1
ATOM 743 C C . PHE A 1 94 ? -13.390 -7.026 11.146 1.00 78.31 94 PHE A C 1
ATOM 745 O O . PHE A 1 94 ? -14.015 -7.438 10.176 1.00 78.31 94 PHE A O 1
ATOM 752 N N . VAL A 1 95 ? -12.168 -7.478 11.445 1.00 78.88 95 VAL A N 1
ATOM 753 C CA . VAL A 1 95 ? -11.401 -8.390 10.575 1.00 78.88 95 VAL A CA 1
ATOM 754 C C . VAL A 1 95 ? -12.141 -9.706 10.314 1.00 78.88 95 VAL A C 1
ATOM 756 O O . VAL A 1 95 ? -12.087 -10.236 9.206 1.00 78.88 95 VAL A O 1
ATOM 759 N N . LYS A 1 96 ? -12.849 -10.240 11.318 1.00 81.44 96 LYS A N 1
ATOM 760 C CA . LYS A 1 96 ? -13.595 -11.498 11.183 1.00 81.44 96 LYS A CA 1
ATOM 761 C C . LYS A 1 96 ? -14.818 -11.320 10.284 1.00 81.44 96 LYS A C 1
ATOM 763 O O . LYS A 1 96 ? -15.068 -12.168 9.437 1.00 81.44 96 LYS A O 1
ATOM 768 N N . VAL A 1 97 ? -15.551 -10.223 10.466 1.00 84.62 97 VAL A N 1
ATOM 769 C CA . VAL A 1 97 ? -16.748 -9.906 9.672 1.00 84.62 97 VAL A CA 1
ATOM 770 C C . VAL A 1 97 ? -16.370 -9.576 8.232 1.00 84.62 97 VAL A C 1
ATOM 772 O O . VAL A 1 97 ? -16.953 -10.128 7.307 1.00 84.62 97 VAL A O 1
ATOM 775 N N . LEU A 1 98 ? -15.339 -8.750 8.045 1.00 82.75 98 LEU A N 1
ATOM 776 C CA . LEU A 1 98 ? -14.814 -8.413 6.727 1.00 82.75 98 LEU A CA 1
ATOM 777 C C . LEU A 1 98 ? -14.385 -9.666 5.962 1.00 82.75 98 LEU A C 1
ATOM 779 O O . LEU A 1 98 ? -14.730 -9.804 4.795 1.00 82.75 98 LEU A O 1
ATOM 783 N N . ARG A 1 99 ? -13.674 -10.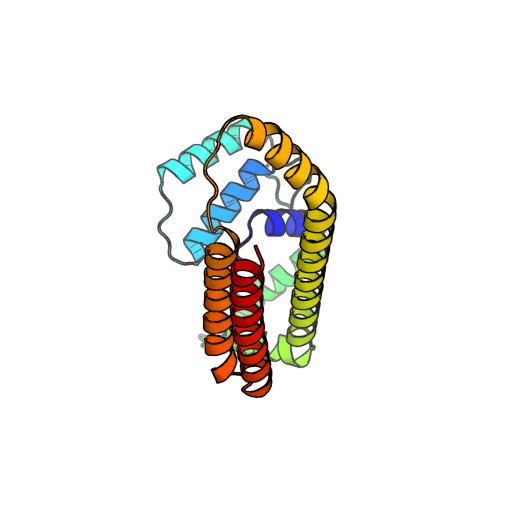596 6.617 1.00 81.25 99 ARG A N 1
ATOM 784 C CA . ARG A 1 99 ? -13.290 -11.864 5.987 1.00 81.25 99 ARG A CA 1
ATOM 785 C C . ARG A 1 99 ? -14.512 -12.631 5.478 1.00 81.25 99 ARG A C 1
ATOM 787 O O . ARG A 1 99 ? -14.482 -13.065 4.336 1.00 81.25 99 ARG A O 1
ATOM 794 N N . GLY A 1 100 ? -15.562 -12.757 6.293 1.00 85.31 100 GLY A N 1
ATOM 795 C CA . GLY A 1 100 ? -16.796 -13.439 5.890 1.00 85.31 100 GLY A CA 1
ATOM 796 C C . GLY A 1 100 ? -17.422 -12.816 4.641 1.00 85.31 100 GLY A C 1
ATOM 797 O O . GLY A 1 100 ? -17.676 -13.522 3.676 1.00 85.31 100 GLY A O 1
ATOM 798 N N . ILE A 1 101 ? -17.554 -11.485 4.612 1.00 85.81 101 ILE A N 1
ATOM 799 C CA . ILE A 1 101 ? -18.109 -10.760 3.456 1.00 85.81 101 ILE A CA 1
ATOM 80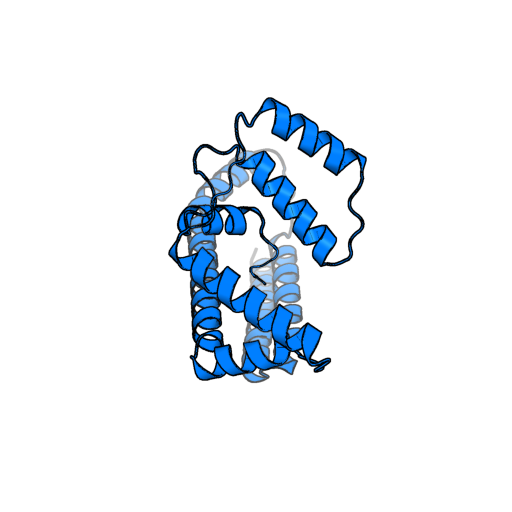0 C C . ILE A 1 101 ? -17.243 -10.961 2.204 1.00 85.81 101 ILE A C 1
ATOM 802 O O . ILE A 1 101 ? -17.758 -11.232 1.127 1.00 85.81 101 ILE A O 1
ATOM 806 N N . LEU A 1 102 ? -15.916 -10.851 2.325 1.00 84.56 102 LEU A N 1
ATOM 807 C CA . LEU A 1 102 ? -15.011 -11.028 1.184 1.00 84.56 102 LEU A CA 1
ATOM 808 C C . LEU A 1 102 ? -15.009 -12.467 0.644 1.00 84.56 102 LEU A C 1
ATOM 810 O O . LEU A 1 102 ? -14.765 -12.671 -0.546 1.00 84.56 102 LEU A O 1
ATOM 814 N N . GLU A 1 103 ? -15.214 -13.461 1.510 1.00 84.69 103 GLU A N 1
ATOM 815 C CA . GLU A 1 103 ? -15.350 -14.865 1.112 1.00 84.69 103 GLU A CA 1
ATOM 816 C C . GLU A 1 103 ? -16.68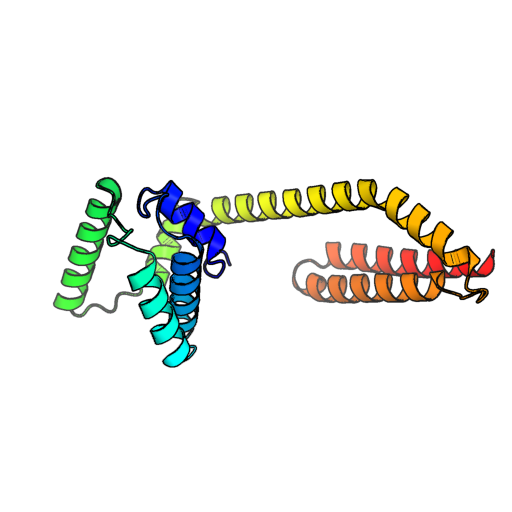7 -15.111 0.399 1.00 84.69 103 GLU A C 1
ATOM 818 O O . GLU A 1 103 ? -16.694 -15.756 -0.649 1.00 84.69 103 GLU A O 1
ATOM 823 N N . GLU A 1 104 ? -17.788 -14.559 0.917 1.00 87.50 104 GLU A N 1
ATOM 824 C CA . GLU A 1 104 ? -19.128 -14.644 0.317 1.00 87.50 104 GLU A CA 1
ATOM 825 C C . GLU A 1 104 ? -19.191 -13.988 -1.069 1.00 87.50 104 GLU A C 1
ATOM 827 O O . GLU A 1 104 ? -19.712 -14.584 -2.010 1.00 87.50 104 GLU A O 1
ATOM 832 N N . GLU A 1 105 ? -18.593 -12.807 -1.222 1.00 83.56 105 GLU A N 1
ATOM 833 C CA . GLU A 1 105 ? -18.532 -12.070 -2.493 1.00 83.56 105 GLU A CA 1
ATOM 834 C C . GLU A 1 105 ? -17.490 -12.647 -3.474 1.00 83.56 105 GLU A C 1
ATOM 836 O O . GLU A 1 105 ? -17.284 -12.109 -4.556 1.00 83.56 105 GLU A O 1
ATOM 841 N N . GLY A 1 106 ? -16.774 -13.720 -3.110 1.00 82.12 106 GLY A N 1
ATOM 842 C CA . GLY A 1 106 ? -15.758 -14.351 -3.965 1.00 82.12 106 GLY A CA 1
ATOM 843 C C . GLY A 1 106 ? -14.461 -13.546 -4.147 1.00 82.12 106 GLY A C 1
ATOM 844 O O . GLY A 1 106 ? -13.502 -14.042 -4.748 1.00 82.12 106 GLY A O 1
ATOM 845 N N . LEU A 1 107 ? -14.376 -12.354 -3.556 1.00 79.88 107 LEU A N 1
ATOM 846 C CA . LEU A 1 107 ? -13.274 -11.400 -3.708 1.00 79.88 107 LEU A CA 1
ATOM 847 C C . LEU A 1 107 ? -11.930 -11.941 -3.199 1.00 79.88 107 LEU A C 1
ATOM 849 O O . LEU A 1 107 ? -10.880 -11.604 -3.747 1.00 79.88 107 LEU A O 1
ATOM 853 N N . VAL A 1 108 ? -11.932 -12.822 -2.189 1.00 74.44 108 VAL A N 1
ATOM 854 C CA . VAL A 1 108 ? -10.696 -13.482 -1.714 1.00 74.44 108 VAL A CA 1
ATOM 855 C C . VAL A 1 108 ? -10.080 -14.353 -2.811 1.00 74.44 108 VAL A C 1
ATOM 857 O O . VAL A 1 108 ? -8.862 -14.359 -3.001 1.00 74.44 108 VAL A O 1
ATOM 860 N N . LYS A 1 109 ? -10.916 -15.088 -3.550 1.00 73.38 109 LYS A N 1
ATOM 861 C CA . LYS A 1 109 ? -10.461 -15.995 -4.607 1.00 73.38 109 LYS A CA 1
ATOM 862 C C . LYS A 1 109 ? -9.994 -15.214 -5.833 1.00 73.38 109 LYS A C 1
ATOM 864 O O . LYS A 1 109 ? -8.961 -15.548 -6.407 1.00 73.38 109 LYS A O 1
ATOM 869 N N . GLU A 1 110 ? -10.729 -14.175 -6.211 1.00 74.62 110 GLU A N 1
ATOM 870 C CA . GLU A 1 110 ? -10.413 -13.320 -7.360 1.00 74.62 110 GLU A CA 1
ATOM 871 C C . GLU A 1 110 ? -9.101 -12.556 -7.165 1.00 74.62 110 GLU A C 1
ATOM 873 O O . GLU A 1 110 ? -8.219 -12.631 -8.024 1.00 74.62 110 GLU A O 1
ATOM 878 N N . ALA A 1 111 ? -8.913 -11.922 -6.002 1.00 74.56 111 ALA A N 1
ATOM 879 C CA . ALA A 1 111 ? -7.677 -11.212 -5.672 1.00 74.56 111 ALA A CA 1
ATOM 880 C C . ALA A 1 111 ? -6.452 -12.142 -5.700 1.00 74.56 111 ALA A C 1
ATOM 882 O O . ALA A 1 111 ? -5.393 -11.776 -6.215 1.00 74.56 111 ALA A O 1
ATOM 883 N N . TYR A 1 112 ? -6.603 -13.370 -5.195 1.00 71.31 112 TYR A N 1
ATOM 884 C CA . TYR A 1 112 ? -5.542 -14.375 -5.230 1.00 71.31 112 TYR A CA 1
ATOM 885 C C . TYR A 1 112 ? -5.192 -14.803 -6.666 1.00 71.31 112 TYR A C 1
ATOM 887 O O . TYR A 1 112 ? -4.015 -14.928 -7.010 1.00 71.31 112 TYR A O 1
ATOM 895 N N . ILE A 1 113 ? -6.196 -14.984 -7.532 1.00 76.19 113 ILE A N 1
ATOM 896 C CA . ILE A 1 113 ? -5.991 -15.328 -8.947 1.00 76.19 113 ILE A CA 1
ATOM 897 C C . ILE A 1 113 ? -5.269 -14.196 -9.691 1.00 76.19 113 ILE A C 1
ATOM 899 O O . ILE A 1 113 ? -4.327 -14.465 -10.442 1.00 76.19 113 ILE A O 1
ATOM 903 N N . GLU A 1 114 ? -5.665 -12.938 -9.486 1.00 78.69 114 GLU A N 1
ATOM 904 C CA . GLU A 1 114 ? -4.988 -11.787 -10.096 1.00 78.69 114 GLU A CA 1
ATOM 905 C C . GLU A 1 114 ? -3.540 -11.636 -9.618 1.00 78.69 114 GLU A C 1
ATOM 907 O O . GLU A 1 114 ? -2.644 -11.372 -10.428 1.00 78.69 114 GLU A O 1
ATOM 912 N N . GLU A 1 115 ? -3.281 -11.849 -8.324 1.00 75.81 115 GLU A N 1
ATOM 913 C CA . GLU A 1 115 ? -1.931 -11.809 -7.757 1.00 75.81 115 GLU A CA 1
ATOM 914 C C . GLU A 1 115 ? -1.035 -12.898 -8.367 1.00 75.81 115 GLU A C 1
ATOM 916 O O . GLU A 1 115 ? 0.102 -12.619 -8.767 1.00 75.81 115 GLU A O 1
ATOM 921 N N . ILE A 1 116 ? -1.562 -14.116 -8.533 1.00 76.88 116 ILE A N 1
ATOM 922 C CA . ILE A 1 116 ? -0.863 -15.208 -9.221 1.00 76.88 116 ILE A CA 1
ATOM 923 C C . ILE A 1 116 ? -0.590 -14.847 -10.680 1.00 76.88 116 ILE A C 1
ATOM 925 O O . ILE A 1 116 ? 0.544 -14.985 -11.140 1.00 76.88 116 ILE A O 1
ATOM 929 N N . LYS A 1 117 ? -1.594 -14.353 -11.412 1.00 84.94 117 LYS A N 1
ATOM 930 C CA . LYS A 1 117 ? -1.447 -13.983 -12.826 1.00 84.94 117 LYS A CA 1
ATOM 931 C C . LYS A 1 117 ? -0.362 -12.921 -13.012 1.00 84.94 117 LYS A C 1
ATOM 933 O O . LYS A 1 117 ? 0.515 -13.087 -13.857 1.00 84.94 117 LYS A O 1
ATOM 938 N N . SER A 1 118 ? -0.378 -11.875 -12.184 1.00 80.06 118 SER A N 1
ATOM 939 C CA . SER A 1 118 ? 0.640 -10.818 -12.201 1.00 80.06 118 SER A CA 1
ATOM 940 C C . SER A 1 118 ? 2.037 -11.360 -11.886 1.00 80.06 118 SER A C 1
ATOM 942 O O . SER A 1 118 ? 3.018 -10.973 -12.523 1.00 80.06 118 SER A O 1
ATOM 944 N N . SER A 1 119 ? 2.138 -12.286 -10.931 1.00 78.81 119 SER A N 1
ATOM 945 C CA . SER A 1 119 ? 3.409 -12.915 -10.560 1.00 78.81 119 SER A CA 1
ATOM 946 C C . SER A 1 119 ? 3.977 -13.768 -11.698 1.00 78.81 119 SER A C 1
ATOM 948 O O . SER A 1 119 ? 5.161 -13.658 -12.013 1.00 78.81 119 SER A O 1
ATOM 950 N N . ILE A 1 120 ? 3.133 -14.554 -12.373 1.00 82.19 120 ILE A N 1
ATOM 951 C CA . ILE A 1 120 ? 3.522 -15.361 -13.540 1.00 82.19 120 ILE A CA 1
ATOM 952 C C . ILE A 1 120 ? 3.976 -14.465 -14.698 1.00 82.19 120 ILE A C 1
ATOM 954 O O . ILE A 1 120 ? 4.997 -14.740 -15.327 1.00 82.19 120 ILE A O 1
ATOM 958 N N . GLU A 1 121 ? 3.265 -13.368 -14.965 1.00 86.62 121 GLU A N 1
ATOM 959 C CA . GLU A 1 121 ? 3.625 -12.439 -16.039 1.00 86.62 121 GLU A CA 1
ATOM 960 C C . GLU A 1 121 ? 4.994 -11.783 -15.798 1.00 86.62 121 GLU A C 1
ATOM 962 O O . GLU A 1 121 ? 5.803 -11.674 -16.720 1.00 86.62 121 GLU A O 1
ATOM 967 N N . LYS A 1 122 ? 5.296 -11.405 -14.548 1.00 83.94 122 LYS A N 1
ATOM 968 C CA . LYS A 1 122 ? 6.615 -10.878 -14.163 1.00 83.94 122 LYS A CA 1
ATOM 969 C C . LYS A 1 122 ? 7.726 -11.906 -14.366 1.00 83.94 122 LYS A C 1
ATOM 971 O O . LYS A 1 122 ? 8.781 -11.553 -14.886 1.00 83.94 122 LYS A O 1
ATOM 976 N N . VAL A 1 123 ? 7.488 -13.167 -14.001 1.00 84.19 123 VAL A N 1
ATOM 977 C CA . VAL A 1 123 ? 8.446 -14.262 -14.233 1.00 84.19 123 VAL A CA 1
ATOM 978 C C . VAL A 1 123 ? 8.680 -14.470 -15.731 1.00 84.19 123 VAL A C 1
ATOM 980 O O . VAL A 1 123 ? 9.826 -14.568 -16.162 1.00 84.19 123 VAL A O 1
ATOM 983 N N . SER A 1 124 ? 7.617 -14.469 -16.541 1.00 87.25 124 SER A N 1
ATOM 984 C CA . SER A 1 124 ? 7.732 -14.592 -17.998 1.00 87.25 124 SER A CA 1
ATOM 985 C C . SER A 1 124 ? 8.513 -13.433 -18.620 1.00 87.25 124 SER A C 1
ATOM 987 O O . SER A 1 124 ? 9.340 -13.670 -19.499 1.00 87.25 124 SER A O 1
ATOM 989 N N . LYS A 1 125 ? 8.272 -12.195 -18.172 1.00 87.12 125 LYS A N 1
ATOM 990 C CA . LYS A 1 125 ? 9.022 -11.012 -18.619 1.00 87.12 125 LYS A CA 1
ATOM 991 C C . LYS A 1 125 ? 10.500 -11.122 -18.246 1.00 87.12 125 LYS A C 1
ATOM 993 O O . LYS A 1 125 ? 11.342 -11.009 -19.125 1.00 87.12 125 LYS A O 1
ATOM 998 N N . GLY A 1 126 ? 10.808 -11.475 -16.997 1.00 84.31 126 GLY A N 1
ATOM 999 C CA . GLY A 1 126 ? 12.190 -11.658 -16.544 1.00 84.31 126 GLY A CA 1
ATOM 1000 C C . GLY A 1 126 ? 12.949 -12.753 -17.304 1.00 84.31 126 GLY A C 1
ATOM 1001 O O . GLY A 1 126 ? 14.130 -12.587 -17.596 1.00 84.31 126 GLY A O 1
ATOM 1002 N N . LEU A 1 127 ? 12.278 -13.849 -17.680 1.00 83.56 127 LEU A N 1
ATOM 1003 C CA . LEU A 1 127 ? 12.864 -14.884 -18.538 1.00 83.56 127 LEU A CA 1
ATOM 1004 C C . LEU A 1 127 ? 13.132 -14.372 -19.958 1.00 83.56 127 LEU A C 1
ATOM 1006 O O . LEU A 1 127 ? 14.218 -14.604 -20.483 1.00 83.56 127 LEU A O 1
ATOM 1010 N N . ASN A 1 128 ? 12.182 -13.656 -20.565 1.00 86.00 128 ASN A N 1
ATOM 1011 C CA . ASN A 1 128 ? 12.366 -13.066 -21.894 1.00 86.00 128 ASN A CA 1
ATOM 1012 C C . ASN A 1 128 ? 13.504 -12.038 -21.912 1.00 86.00 128 ASN A C 1
ATOM 1014 O O . ASN A 1 128 ? 14.316 -12.035 -22.840 1.00 86.00 128 ASN A O 1
ATOM 1018 N N . ASP A 1 129 ? 13.602 -11.210 -20.874 1.00 85.88 129 ASP A N 1
ATOM 1019 C CA . ASP A 1 129 ? 14.677 -10.233 -20.720 1.00 85.88 129 ASP A CA 1
ATOM 1020 C C . ASP A 1 129 ? 16.028 -10.944 -20.559 1.00 85.88 129 ASP A C 1
ATOM 1022 O O . ASP A 1 129 ? 16.988 -10.621 -21.257 1.00 85.88 129 ASP A O 1
ATOM 1026 N N . ALA A 1 130 ? 16.101 -11.982 -19.718 1.00 82.12 130 ALA A N 1
ATOM 1027 C CA . ALA A 1 130 ? 17.314 -12.780 -19.539 1.00 82.12 130 ALA A CA 1
ATOM 1028 C C . ALA A 1 130 ? 17.757 -13.483 -20.834 1.00 82.12 130 ALA A C 1
ATOM 1030 O O . ALA A 1 130 ? 18.945 -13.476 -21.153 1.00 82.12 130 ALA A O 1
ATOM 1031 N N . ILE A 1 131 ? 16.821 -14.045 -21.608 1.00 86.94 131 ILE A N 1
ATOM 1032 C CA . ILE A 1 131 ? 17.101 -14.657 -22.918 1.00 86.94 131 ILE A CA 1
ATOM 1033 C C . ILE A 1 131 ? 17.628 -13.606 -23.904 1.00 86.94 131 ILE A C 1
ATOM 1035 O O . ILE A 1 131 ? 18.585 -13.870 -24.631 1.00 86.94 131 ILE A O 1
ATOM 1039 N N . SER A 1 132 ? 17.049 -12.404 -23.898 1.00 85.94 132 SER A N 1
ATOM 1040 C CA . SER A 1 132 ? 17.454 -11.302 -24.781 1.00 85.94 132 SER A CA 1
ATOM 1041 C C . SER A 1 132 ? 18.829 -10.733 -24.420 1.00 85.94 132 SER A C 1
ATOM 1043 O O . SER A 1 132 ? 19.587 -10.317 -25.295 1.00 85.94 132 SER A O 1
ATOM 1045 N N . ILE A 1 133 ? 19.179 -10.739 -23.132 1.00 86.62 133 ILE A N 1
ATOM 1046 C CA . ILE A 1 133 ? 20.443 -10.204 -22.610 1.00 86.62 133 ILE A CA 1
ATOM 1047 C C . ILE A 1 133 ? 21.564 -11.262 -22.625 1.00 86.62 133 ILE A C 1
ATOM 1049 O O . ILE A 1 133 ? 22.742 -10.907 -22.694 1.00 86.62 133 ILE A O 1
ATOM 1053 N N . ALA A 1 134 ? 21.235 -12.558 -22.633 1.00 85.38 134 ALA A N 1
ATOM 1054 C CA . ALA A 1 134 ? 22.195 -13.663 -22.702 1.00 85.38 134 ALA A CA 1
ATOM 1055 C C . ALA A 1 134 ? 23.279 -13.526 -23.798 1.00 85.38 134 ALA A C 1
ATOM 1057 O O . ALA A 1 134 ? 24.455 -13.716 -23.472 1.00 85.38 134 ALA A O 1
ATOM 1058 N N . PRO A 1 135 ? 22.968 -13.181 -25.067 1.00 82.56 135 PRO A N 1
ATOM 1059 C CA . PRO A 1 135 ? 23.999 -13.011 -26.092 1.00 82.56 135 PRO A CA 1
ATOM 1060 C C . PRO A 1 135 ? 24.926 -11.825 -25.803 1.00 82.56 135 PRO A C 1
ATOM 1062 O O . PRO A 1 135 ? 26.134 -11.953 -25.981 1.00 82.56 135 PRO A O 1
ATOM 1065 N N . LEU A 1 136 ? 24.399 -10.708 -25.291 1.00 83.75 136 LEU A N 1
ATOM 1066 C CA . LEU A 1 136 ? 25.205 -9.541 -24.917 1.00 83.75 136 LEU A CA 1
ATOM 1067 C C . LEU A 1 136 ? 26.146 -9.880 -23.758 1.00 83.75 136 LEU A C 1
ATOM 1069 O O . LEU A 1 136 ? 27.339 -9.596 -23.832 1.00 83.75 136 LEU A O 1
ATOM 1073 N N . LEU A 1 137 ? 25.640 -10.563 -22.727 1.00 80.50 137 LEU A N 1
ATOM 1074 C CA . LEU A 1 137 ? 26.459 -11.072 -21.624 1.00 80.50 137 LEU A CA 1
ATOM 1075 C C . LEU A 1 137 ? 27.555 -12.017 -22.124 1.00 80.50 137 LEU A C 1
ATOM 1077 O O . LEU A 1 137 ? 28.700 -11.897 -21.689 1.00 80.50 137 LEU A O 1
ATOM 1081 N N . LYS A 1 138 ? 27.237 -12.921 -23.060 1.00 78.75 138 LYS A N 1
ATOM 1082 C CA . LYS A 1 138 ? 28.227 -13.815 -23.674 1.00 78.75 138 LYS A CA 1
ATOM 1083 C C . LYS A 1 138 ? 29.327 -13.022 -24.379 1.00 78.75 138 LYS A C 1
ATOM 1085 O O . LYS A 1 138 ? 30.498 -13.300 -24.141 1.00 78.75 138 LYS A O 1
ATOM 1090 N N . THR A 1 139 ? 28.972 -12.020 -25.184 1.00 82.88 139 THR A N 1
ATOM 1091 C CA . THR A 1 139 ? 29.937 -11.171 -25.899 1.00 82.88 139 THR A CA 1
ATOM 1092 C C . THR A 1 139 ? 30.815 -10.355 -24.945 1.00 82.88 139 THR A C 1
ATOM 1094 O O . THR A 1 139 ? 32.023 -10.276 -25.156 1.00 82.88 139 THR A O 1
ATOM 1097 N N . TYR A 1 140 ? 30.251 -9.803 -23.866 1.00 81.06 140 TYR A N 1
ATOM 1098 C CA . TYR A 1 140 ? 31.022 -9.099 -22.832 1.00 81.06 140 TYR A CA 1
ATOM 1099 C C . TYR A 1 140 ? 31.994 -10.027 -22.093 1.00 81.06 140 TYR A C 1
ATOM 1101 O O . TYR A 1 140 ? 33.138 -9.651 -21.835 1.00 81.06 140 TYR A O 1
ATOM 1109 N N . LEU A 1 141 ? 31.560 -11.249 -21.771 1.00 79.00 141 LEU A N 1
ATOM 1110 C CA . LEU A 1 141 ? 32.417 -12.250 -21.141 1.00 79.00 141 LEU A CA 1
ATOM 1111 C C . LEU A 1 141 ? 33.531 -12.707 -22.088 1.00 79.00 141 LEU A C 1
ATOM 1113 O O . LEU A 1 141 ? 34.685 -12.707 -21.681 1.00 79.00 141 LEU A O 1
ATOM 1117 N N . GLU A 1 142 ? 33.235 -13.038 -23.348 1.00 77.50 142 GLU A N 1
ATOM 1118 C CA . GLU A 1 142 ? 34.256 -13.414 -24.342 1.00 77.50 142 GLU A CA 1
ATOM 1119 C C . GLU A 1 142 ? 35.267 -12.286 -24.597 1.00 77.50 142 GLU A C 1
ATOM 1121 O O . GLU A 1 142 ? 36.462 -12.560 -24.685 1.00 77.50 142 GLU A O 1
ATOM 1126 N N . GLY A 1 143 ? 34.818 -11.026 -24.629 1.00 73.75 143 GLY A N 1
ATOM 1127 C CA . GLY A 1 143 ? 35.696 -9.861 -24.769 1.00 73.75 143 GLY A CA 1
ATOM 1128 C C . GLY A 1 143 ? 36.664 -9.668 -23.593 1.00 73.75 143 GLY A C 1
ATOM 1129 O O . GLY A 1 143 ? 37.831 -9.352 -23.811 1.00 73.75 143 GLY A O 1
ATOM 1130 N N . ASN A 1 144 ? 36.223 -9.921 -22.354 1.00 62.31 144 ASN A N 1
ATOM 1131 C CA . ASN A 1 144 ? 37.078 -9.826 -21.159 1.00 62.31 144 ASN A CA 1
ATOM 1132 C C . ASN A 1 144 ? 37.912 -11.095 -20.882 1.00 62.31 144 ASN A C 1
ATOM 1134 O O . ASN A 1 144 ? 38.929 -11.026 -20.192 1.00 62.31 144 ASN A O 1
ATOM 1138 N N . MET A 1 145 ? 37.513 -12.256 -21.410 1.00 54.34 145 MET A N 1
ATOM 1139 C CA . MET A 1 145 ? 38.207 -13.539 -21.213 1.00 54.34 145 MET A CA 1
ATOM 1140 C C . MET A 1 145 ? 39.535 -13.646 -21.978 1.00 54.34 145 MET A C 1
ATOM 1142 O O . MET A 1 145 ? 40.345 -14.513 -21.658 1.00 54.34 145 MET A O 1
ATOM 1146 N N . VAL A 1 146 ? 39.816 -12.750 -22.931 1.00 55.31 146 VAL A N 1
ATOM 1147 C CA . VAL A 1 146 ? 41.121 -12.690 -23.622 1.00 55.31 146 VAL A CA 1
ATOM 1148 C C . VAL A 1 146 ? 42.258 -12.248 -22.677 1.00 55.31 146 VAL A C 1
ATOM 1150 O O . VAL A 1 146 ? 43.423 -12.491 -22.978 1.00 55.31 146 VAL A O 1
ATOM 1153 N N . TYR A 1 147 ? 41.955 -11.678 -21.501 1.00 50.06 147 TYR A N 1
ATOM 1154 C CA . TYR A 1 147 ? 42.969 -11.131 -20.585 1.00 50.06 147 TYR A CA 1
ATOM 1155 C C . TYR A 1 147 ? 43.273 -11.985 -19.336 1.00 50.06 147 TYR A C 1
ATOM 1157 O O . TYR A 1 147 ? 44.222 -11.682 -18.621 1.00 50.06 147 TYR A O 1
ATOM 1165 N N . ASN A 1 148 ? 42.529 -13.062 -19.048 1.00 49.22 148 ASN A N 1
ATOM 1166 C CA . ASN A 1 148 ? 42.762 -13.868 -17.838 1.00 49.22 148 ASN A CA 1
ATOM 1167 C C . ASN A 1 148 ? 42.721 -15.377 -18.119 1.00 49.22 148 ASN A C 1
ATOM 1169 O O . ASN A 1 148 ? 41.667 -16.000 -18.212 1.00 49.22 148 ASN A O 1
ATOM 1173 N N . ASN A 1 149 ? 43.907 -15.979 -18.220 1.00 48.84 149 ASN A N 1
ATOM 1174 C CA . ASN A 1 149 ? 44.104 -17.389 -18.544 1.00 48.84 149 ASN A CA 1
ATOM 1175 C C . ASN A 1 149 ? 44.061 -18.290 -17.289 1.00 48.84 149 ASN A C 1
ATOM 1177 O O . ASN A 1 149 ? 45.057 -18.903 -16.903 1.00 48.84 149 ASN A O 1
ATOM 1181 N N . HIS A 1 150 ? 42.897 -18.392 -16.640 1.00 50.16 150 HIS A N 1
ATOM 1182 C CA . HIS A 1 150 ? 42.631 -19.452 -15.663 1.00 50.16 150 HIS A CA 1
ATOM 1183 C C . HIS A 1 150 ? 41.501 -20.356 -16.157 1.00 50.16 150 HIS A C 1
ATOM 1185 O O . HIS A 1 150 ? 40.326 -19.999 -16.138 1.00 50.16 150 HIS A O 1
ATOM 1191 N N . LYS A 1 151 ? 41.876 -21.562 -16.596 1.00 55.56 151 LYS A N 1
ATOM 1192 C CA . LYS A 1 151 ? 40.975 -22.657 -16.969 1.00 55.56 151 LYS A CA 1
ATOM 1193 C C . LYS A 1 151 ? 40.254 -23.161 -15.708 1.00 55.56 151 LYS A C 1
ATOM 1195 O O . LYS A 1 151 ? 40.728 -24.076 -15.044 1.00 55.56 151 LYS A O 1
ATOM 1200 N N . SER A 1 152 ? 39.148 -22.527 -15.329 1.00 54.91 152 SER A N 1
ATOM 1201 C CA . SER A 1 152 ? 38.426 -22.813 -14.081 1.00 54.91 152 SER A CA 1
ATOM 1202 C C . SER A 1 152 ? 37.093 -23.533 -14.311 1.00 54.91 152 SER A C 1
ATOM 1204 O O . SER A 1 152 ? 36.318 -23.214 -15.217 1.00 54.91 152 SER A O 1
ATOM 1206 N N . ARG A 1 153 ? 36.851 -24.529 -13.447 1.00 59.25 153 ARG A N 1
ATOM 1207 C CA . ARG A 1 153 ? 35.737 -25.502 -13.400 1.00 59.25 153 ARG A CA 1
ATOM 1208 C C . ARG A 1 153 ? 34.379 -24.873 -13.037 1.00 59.25 153 ARG A C 1
ATOM 1210 O O . ARG A 1 153 ? 33.676 -25.341 -12.143 1.00 59.25 153 ARG A O 1
ATOM 1217 N N . HIS A 1 154 ? 33.997 -23.787 -13.701 1.00 64.12 154 HIS A N 1
ATOM 1218 C CA . HIS A 1 154 ? 32.784 -23.028 -13.373 1.00 64.12 154 HIS A CA 1
ATOM 1219 C C . HIS A 1 154 ? 31.480 -23.821 -13.564 1.00 64.12 154 HIS A C 1
ATOM 1221 O O . HIS A 1 154 ? 30.498 -23.547 -12.878 1.00 64.12 154 HIS A O 1
ATOM 1227 N N . GLY A 1 155 ? 31.466 -24.828 -14.449 1.00 68.00 155 GLY A N 1
ATOM 1228 C CA . GLY A 1 155 ? 30.273 -25.635 -14.734 1.00 68.00 155 GLY A CA 1
ATOM 1229 C C . GLY A 1 155 ? 29.766 -26.437 -13.529 1.00 68.00 155 GLY A C 1
ATOM 1230 O O . GLY A 1 155 ? 28.558 -26.471 -13.290 1.00 68.00 155 GLY A O 1
ATOM 1231 N N . LEU A 1 156 ? 30.676 -27.013 -12.732 1.00 75.38 156 LEU A N 1
ATOM 1232 C CA . LEU A 1 156 ? 30.343 -27.743 -11.498 1.00 75.38 156 LEU A CA 1
ATOM 1233 C C . LEU A 1 156 ? 29.861 -26.821 -10.374 1.00 75.38 156 LEU A C 1
ATOM 1235 O O . LEU A 1 156 ? 28.915 -27.142 -9.650 1.00 75.38 156 LEU A O 1
ATOM 1239 N N . ILE A 1 157 ? 30.501 -25.660 -10.230 1.00 77.69 157 ILE A N 1
ATOM 1240 C CA . ILE A 1 157 ? 30.146 -24.676 -9.200 1.00 77.69 157 ILE A CA 1
ATOM 1241 C C . ILE A 1 157 ? 28.744 -24.112 -9.478 1.00 77.69 157 ILE A C 1
ATOM 1243 O O . ILE A 1 157 ? 27.903 -24.086 -8.586 1.00 77.69 157 ILE A O 1
ATOM 1247 N N . ALA A 1 158 ? 28.441 -23.749 -10.727 1.00 80.50 158 ALA A N 1
ATOM 1248 C CA . ALA A 1 158 ? 27.106 -23.280 -11.098 1.00 80.50 158 ALA A CA 1
ATOM 1249 C C . ALA A 1 158 ? 26.031 -24.373 -10.932 1.00 80.50 158 ALA A C 1
ATOM 1251 O O . ALA A 1 158 ? 24.957 -24.106 -10.391 1.00 80.50 158 ALA A O 1
ATOM 1252 N N . GLY A 1 159 ? 26.325 -25.615 -11.339 1.00 83.81 159 GLY A N 1
ATOM 1253 C CA . GLY A 1 159 ? 25.389 -26.738 -11.213 1.00 83.81 159 GLY A CA 1
ATOM 1254 C C . GLY A 1 159 ? 25.051 -27.095 -9.761 1.00 83.81 159 GLY A C 1
ATOM 1255 O O . GLY A 1 159 ? 23.891 -27.360 -9.443 1.00 83.81 159 GLY A O 1
ATOM 1256 N N . SER A 1 160 ? 26.036 -27.045 -8.861 1.00 87.25 160 SER A N 1
ATOM 1257 C CA . SER A 1 160 ? 25.836 -27.31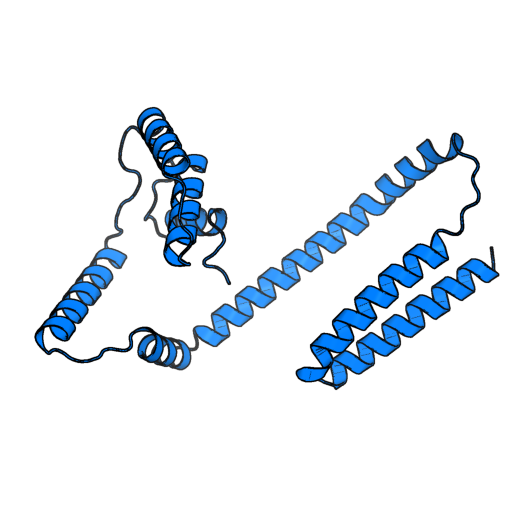2 -7.428 1.00 87.25 160 SER A CA 1
ATOM 1258 C C . SER A 1 160 ? 25.030 -26.217 -6.717 1.00 87.25 160 SER A C 1
ATOM 1260 O O . SER A 1 160 ? 24.141 -26.530 -5.919 1.00 87.25 160 SER A O 1
ATOM 1262 N N . ILE A 1 161 ? 25.258 -24.941 -7.042 1.00 90.31 161 ILE A N 1
ATOM 1263 C CA . ILE A 1 161 ? 24.465 -23.824 -6.499 1.00 90.31 161 ILE A CA 1
ATOM 1264 C C . ILE A 1 161 ? 23.010 -23.918 -6.979 1.00 90.31 161 ILE A C 1
ATOM 1266 O O . ILE A 1 161 ? 22.081 -23.853 -6.174 1.00 90.31 161 ILE A O 1
ATOM 1270 N N . LEU A 1 162 ? 22.793 -24.143 -8.278 1.00 89.25 162 LEU A N 1
ATOM 1271 C CA . LEU A 1 162 ? 21.442 -24.283 -8.823 1.00 89.25 162 LEU A CA 1
ATOM 1272 C C . LEU A 1 162 ? 20.715 -25.480 -8.213 1.00 89.25 162 LEU A C 1
ATOM 1274 O O . LEU A 1 162 ? 19.601 -25.332 -7.714 1.00 89.25 162 LEU A O 1
ATOM 1278 N N . SER A 1 163 ? 21.348 -26.649 -8.163 1.00 88.50 163 SER A N 1
ATOM 1279 C CA . SER A 1 163 ? 20.698 -27.820 -7.587 1.00 88.50 163 SER A CA 1
ATOM 1280 C C . SER A 1 163 ? 20.419 -27.694 -6.093 1.00 88.50 163 SER A C 1
ATOM 1282 O O . SER A 1 163 ? 19.390 -28.196 -5.646 1.00 88.50 163 SER A O 1
ATOM 1284 N N . SER A 1 164 ? 21.299 -27.061 -5.312 1.00 89.19 164 SER A N 1
ATOM 1285 C CA . SER A 1 164 ? 21.044 -26.854 -3.880 1.00 89.19 164 SER A CA 1
ATOM 1286 C C . SER A 1 164 ? 19.856 -25.917 -3.659 1.00 89.19 164 SER A C 1
ATOM 1288 O O . SER A 1 164 ? 19.001 -26.212 -2.827 1.00 89.19 164 SER A O 1
ATOM 1290 N N . SER A 1 165 ? 19.723 -24.861 -4.468 1.00 91.38 165 SER A N 1
ATOM 1291 C CA . SER A 1 165 ? 18.566 -23.959 -4.406 1.00 91.38 165 SER A CA 1
ATOM 1292 C C . SER A 1 165 ? 17.242 -24.663 -4.740 1.00 91.38 165 SER A C 1
ATOM 1294 O O . SER A 1 165 ? 16.265 -24.525 -4.001 1.00 91.38 165 SER A O 1
ATOM 1296 N N . VAL A 1 166 ? 17.221 -25.491 -5.793 1.00 92.94 166 VAL A N 1
ATOM 1297 C CA . VAL A 1 166 ? 16.036 -26.263 -6.204 1.00 92.94 166 VAL A CA 1
ATOM 1298 C C . VAL A 1 166 ? 15.681 -27.309 -5.149 1.00 92.94 166 VAL A C 1
ATOM 1300 O O . VAL A 1 166 ? 14.507 -27.481 -4.823 1.00 92.94 166 VAL A O 1
ATOM 1303 N N . PHE A 1 167 ? 16.679 -27.973 -4.565 1.00 94.12 167 PHE A N 1
ATOM 1304 C CA . PHE A 1 167 ? 16.475 -28.962 -3.509 1.00 94.12 167 PHE A CA 1
ATOM 1305 C C . PHE A 1 167 ? 15.859 -28.333 -2.250 1.00 94.12 167 PHE A C 1
ATOM 1307 O O . PHE A 1 167 ? 14.876 -28.848 -1.717 1.00 94.12 167 PHE A O 1
ATOM 1314 N N . ILE A 1 168 ? 16.385 -27.185 -1.808 1.00 93.25 168 ILE A N 1
ATOM 1315 C CA . ILE A 1 168 ? 15.858 -26.454 -0.646 1.00 93.25 168 ILE A CA 1
ATOM 1316 C C . ILE A 1 168 ? 14.427 -25.968 -0.917 1.00 93.25 168 ILE A C 1
ATOM 1318 O O . ILE A 1 168 ? 13.547 -26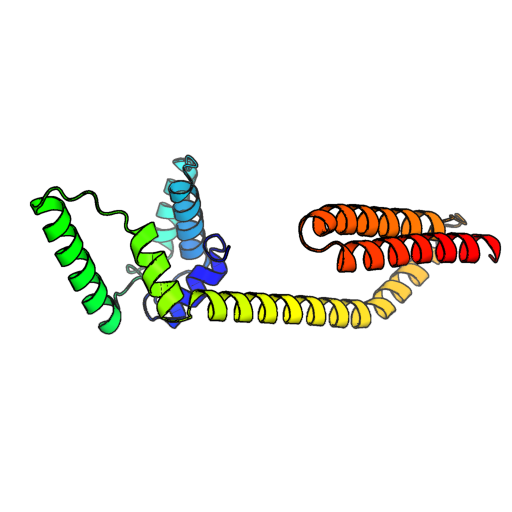.175 -0.083 1.00 93.25 168 ILE A O 1
ATOM 1322 N N . GLY A 1 169 ? 14.164 -25.390 -2.094 1.00 89.31 169 GLY A N 1
ATOM 1323 C CA . GLY A 1 169 ? 12.815 -24.955 -2.474 1.00 89.31 169 GLY A CA 1
ATOM 1324 C C . GLY A 1 169 ? 11.808 -26.110 -2.515 1.00 89.31 169 GLY A C 1
ATOM 1325 O O . GLY A 1 169 ? 10.690 -25.985 -2.017 1.00 89.31 169 GLY A O 1
ATOM 1326 N N . SER A 1 170 ? 12.230 -27.267 -3.028 1.00 89.88 170 SER A N 1
ATOM 1327 C CA . SER A 1 170 ? 11.398 -28.477 -3.095 1.00 89.88 170 SER A CA 1
ATOM 1328 C C . SER A 1 170 ? 11.078 -29.039 -1.708 1.00 89.88 170 SER A C 1
ATOM 1330 O O . SER A 1 170 ? 9.955 -29.481 -1.472 1.00 89.88 170 SER A O 1
ATOM 1332 N N . SER A 1 171 ? 12.025 -28.953 -0.767 1.00 89.06 171 SER A N 1
ATOM 1333 C CA . SER A 1 171 ? 11.824 -29.351 0.633 1.00 89.06 171 SER A CA 1
ATOM 1334 C C . SER A 1 171 ? 10.727 -28.529 1.322 1.00 89.06 171 SER A C 1
ATOM 1336 O O . SER A 1 171 ? 9.863 -29.092 1.990 1.00 89.06 171 SER A O 1
ATOM 1338 N N . ILE A 1 172 ? 10.692 -27.210 1.098 1.00 90.00 172 ILE A N 1
ATOM 1339 C CA . ILE A 1 172 ? 9.665 -26.323 1.677 1.00 90.00 172 ILE A CA 1
ATOM 1340 C C . ILE A 1 172 ? 8.272 -26.647 1.110 1.00 90.00 172 ILE A C 1
ATOM 1342 O O . ILE A 1 172 ? 7.287 -26.688 1.846 1.00 90.00 172 ILE A O 1
ATOM 1346 N N . ILE A 1 173 ? 8.179 -26.928 -0.195 1.00 88.56 173 ILE A N 1
ATOM 1347 C CA . ILE A 1 173 ? 6.907 -27.255 -0.864 1.00 88.56 173 ILE A CA 1
ATOM 1348 C C . ILE A 1 173 ? 6.351 -28.613 -0.403 1.00 88.56 173 ILE A C 1
ATOM 1350 O O . ILE A 1 173 ? 5.130 -28.808 -0.429 1.00 88.56 173 ILE A O 1
ATOM 1354 N N . MET A 1 174 ? 7.208 -29.516 0.090 1.00 87.69 174 MET A N 1
ATOM 1355 C CA . MET A 1 174 ? 6.835 -30.874 0.503 1.00 87.69 174 MET A CA 1
ATOM 1356 C C . MET A 1 174 ? 5.740 -30.913 1.575 1.00 87.69 174 MET A C 1
ATOM 1358 O O . MET A 1 174 ? 4.940 -31.846 1.580 1.00 87.69 174 MET A O 1
ATOM 1362 N N . GLN A 1 175 ? 5.651 -29.889 2.430 1.00 81.00 175 GLN A N 1
ATOM 1363 C CA . GLN A 1 175 ? 4.621 -29.806 3.470 1.00 81.00 175 GLN A CA 1
ATOM 1364 C C . GLN A 1 175 ? 3.217 -29.508 2.914 1.00 81.00 175 GLN A C 1
ATOM 1366 O O . GLN A 1 175 ? 2.226 -29.892 3.527 1.00 81.00 175 GLN A O 1
ATOM 1371 N N . SER A 1 176 ? 3.122 -28.835 1.762 1.00 83.81 176 SER A N 1
ATOM 1372 C CA . SER A 1 176 ? 1.838 -28.459 1.149 1.00 83.81 176 SER A CA 1
ATOM 1373 C C . SER A 1 176 ? 1.384 -29.448 0.079 1.00 83.81 176 SER A C 1
ATOM 1375 O O . SER A 1 176 ? 0.219 -29.831 0.055 1.00 83.81 176 SER A O 1
ATOM 1377 N N . ASN A 1 177 ? 2.296 -29.873 -0.801 1.00 85.00 177 ASN A N 1
ATOM 1378 C CA . ASN A 1 177 ? 1.997 -30.767 -1.912 1.00 85.00 177 ASN A CA 1
ATOM 1379 C C . ASN A 1 177 ? 3.182 -31.707 -2.176 1.00 85.00 177 ASN A C 1
ATOM 1381 O O . ASN A 1 177 ? 4.163 -31.299 -2.810 1.00 85.00 177 ASN A O 1
ATOM 1385 N N . PRO A 1 178 ? 3.094 -32.987 -1.768 1.00 85.19 178 PRO A N 1
ATOM 1386 C CA . PRO A 1 178 ? 4.207 -33.920 -1.915 1.00 85.19 178 PRO A CA 1
ATOM 1387 C C . PRO A 1 178 ? 4.550 -34.184 -3.388 1.00 85.19 178 PRO A C 1
ATOM 1389 O O . PRO A 1 178 ? 5.716 -34.381 -3.718 1.00 85.19 178 PRO A O 1
ATOM 1392 N N . LEU A 1 179 ? 3.568 -34.130 -4.293 1.00 84.88 179 LEU A N 1
ATOM 1393 C CA . LEU A 1 179 ? 3.752 -34.433 -5.716 1.00 84.88 179 LEU A CA 1
ATOM 1394 C C . LEU A 1 179 ? 4.693 -33.425 -6.406 1.00 84.88 179 LEU A C 1
ATOM 1396 O O . LEU A 1 179 ? 5.631 -33.823 -7.094 1.00 84.88 179 LEU A O 1
ATOM 1400 N N . PHE A 1 180 ? 4.514 -32.125 -6.149 1.00 83.94 180 PHE A N 1
ATOM 1401 C CA . PHE A 1 180 ? 5.388 -31.079 -6.697 1.00 83.94 180 PHE A CA 1
ATOM 1402 C C . PHE A 1 180 ? 6.809 -31.135 -6.123 1.00 83.94 180 PHE A C 1
ATOM 1404 O O . PHE A 1 180 ? 7.772 -30.896 -6.851 1.00 83.94 180 PHE A O 1
ATOM 1411 N N . ALA A 1 181 ? 6.957 -31.510 -4.850 1.00 87.00 181 ALA A N 1
ATOM 1412 C CA . ALA A 1 181 ? 8.271 -31.669 -4.231 1.00 87.00 181 ALA A CA 1
ATOM 1413 C C . ALA A 1 181 ? 9.095 -32.795 -4.884 1.00 87.00 181 ALA A C 1
ATOM 1415 O O . ALA A 1 181 ? 10.279 -32.608 -5.161 1.00 87.00 181 ALA A O 1
ATOM 1416 N N . HIS A 1 182 ? 8.470 -33.933 -5.213 1.00 90.12 182 HIS A N 1
ATOM 1417 C CA . HIS A 1 182 ? 9.156 -35.045 -5.887 1.00 90.12 182 HIS A CA 1
ATOM 1418 C C . HIS A 1 182 ? 9.670 -34.651 -7.277 1.00 90.12 182 HIS A C 1
ATOM 1420 O O . HIS A 1 182 ? 10.799 -34.989 -7.631 1.00 90.12 182 HIS A O 1
ATOM 1426 N N . ILE A 1 183 ? 8.883 -33.885 -8.040 1.00 91.69 183 ILE A N 1
ATOM 1427 C CA . ILE A 1 183 ? 9.306 -33.353 -9.345 1.00 91.69 183 ILE A CA 1
ATOM 1428 C C . ILE A 1 183 ? 10.546 -32.465 -9.178 1.00 91.69 183 ILE A C 1
ATOM 1430 O O . ILE A 1 183 ? 11.522 -32.615 -9.913 1.00 91.69 183 ILE A O 1
ATOM 1434 N N . GLY A 1 184 ? 10.542 -31.584 -8.177 1.00 89.06 184 GLY A N 1
ATOM 1435 C CA . GLY A 1 184 ? 11.674 -30.708 -7.890 1.00 89.06 184 GLY A CA 1
ATOM 1436 C C . GLY A 1 184 ? 12.954 -31.460 -7.499 1.00 89.06 184 GLY A C 1
ATOM 1437 O O . GLY A 1 184 ? 14.039 -31.118 -7.974 1.00 89.06 184 GLY A O 1
ATOM 1438 N N . PHE A 1 185 ? 12.850 -32.550 -6.731 1.00 93.38 185 PHE A N 1
ATOM 1439 C CA . PHE A 1 185 ? 14.002 -33.403 -6.411 1.00 93.38 185 PHE A CA 1
ATOM 1440 C C . PHE A 1 185 ? 14.571 -34.145 -7.632 1.00 93.38 185 PHE A C 1
ATOM 1442 O O . PHE A 1 185 ? 15.794 -34.260 -7.772 1.00 93.38 185 PHE A O 1
ATOM 1449 N N . ILE A 1 186 ? 13.714 -34.601 -8.552 1.00 93.50 186 ILE A N 1
ATOM 1450 C CA . ILE A 1 186 ? 14.148 -35.211 -9.822 1.00 93.50 186 ILE A CA 1
ATOM 1451 C C . ILE A 1 186 ? 14.898 -34.180 -10.681 1.00 93.50 186 ILE A C 1
ATOM 1453 O O . ILE A 1 186 ? 15.945 -34.478 -11.252 1.00 93.50 186 ILE A O 1
ATOM 1457 N N . ILE A 1 187 ? 14.414 -32.938 -10.729 1.00 90.88 187 ILE A N 1
ATOM 1458 C CA . ILE A 1 187 ? 15.076 -31.857 -11.472 1.00 90.88 187 ILE A CA 1
ATOM 1459 C C . ILE A 1 187 ? 16.446 -31.529 -10.862 1.00 90.88 187 ILE A C 1
ATOM 1461 O O . ILE A 1 187 ? 17.430 -31.419 -11.590 1.00 90.88 187 ILE A O 1
ATOM 1465 N N . ALA A 1 188 ? 16.543 -31.420 -9.534 1.00 91.38 188 ALA A N 1
ATOM 1466 C CA . ALA A 1 188 ? 17.808 -31.152 -8.846 1.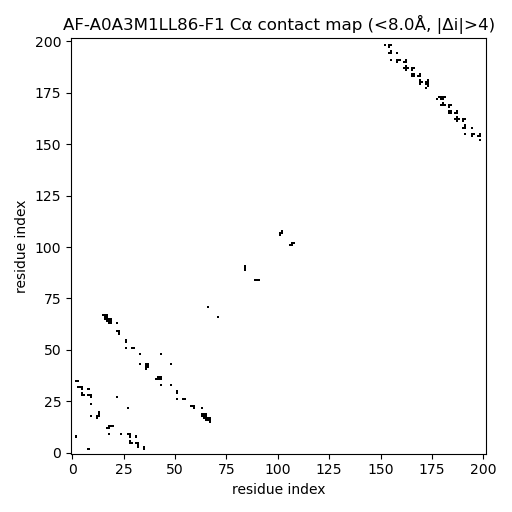00 91.38 188 ALA A CA 1
ATOM 1467 C C . ALA A 1 188 ? 18.871 -32.225 -9.156 1.00 91.38 188 ALA A C 1
ATOM 1469 O O . ALA A 1 188 ? 19.999 -31.914 -9.549 1.00 91.38 188 ALA A O 1
ATOM 1470 N N . THR A 1 189 ? 18.489 -33.501 -9.066 1.00 90.50 189 THR A N 1
ATOM 1471 C CA . THR A 1 189 ? 19.387 -34.624 -9.383 1.00 90.50 189 THR A CA 1
ATOM 1472 C C . THR A 1 189 ? 19.816 -34.633 -10.853 1.00 90.50 189 THR A C 1
ATOM 1474 O O . THR A 1 189 ? 20.995 -34.858 -11.138 1.00 90.50 189 THR A O 1
ATOM 1477 N N . ALA A 1 190 ? 18.917 -34.297 -11.782 1.00 92.00 190 ALA A N 1
ATOM 1478 C CA . ALA A 1 190 ? 19.251 -34.145 -13.198 1.00 92.00 190 ALA A CA 1
ATOM 1479 C C . ALA A 1 190 ? 20.239 -32.987 -13.459 1.00 92.00 190 ALA A C 1
ATOM 1481 O O . ALA A 1 190 ? 21.183 -33.145 -14.239 1.00 92.00 190 ALA A O 1
ATOM 1482 N N . ILE A 1 191 ? 20.083 -31.843 -12.779 1.00 89.81 191 ILE A N 1
ATOM 1483 C CA . ILE A 1 191 ? 20.990 -30.687 -12.906 1.00 89.81 191 ILE A CA 1
ATOM 1484 C C . ILE A 1 191 ? 22.408 -31.056 -12.450 1.00 89.81 191 ILE A C 1
ATOM 1486 O O . ILE A 1 191 ? 23.361 -30.820 -13.192 1.00 89.81 191 ILE A O 1
ATOM 1490 N N . ILE A 1 192 ? 22.568 -31.690 -11.282 1.00 89.19 192 ILE A N 1
ATOM 1491 C CA . ILE A 1 192 ? 23.893 -32.138 -10.808 1.00 89.19 192 ILE A CA 1
ATOM 1492 C C . ILE A 1 192 ? 24.484 -33.174 -11.762 1.00 89.19 192 ILE A C 1
ATOM 1494 O O . ILE A 1 192 ? 25.645 -33.055 -12.149 1.00 89.19 192 ILE A O 1
ATOM 1498 N N . GLY A 1 193 ? 23.691 -34.170 -12.167 1.00 87.75 193 GLY A N 1
ATOM 1499 C CA . GLY A 1 193 ? 24.146 -35.224 -13.074 1.00 87.75 193 GLY A CA 1
ATOM 1500 C C . GLY A 1 193 ? 24.652 -34.669 -14.406 1.00 87.75 193 GLY A C 1
ATOM 1501 O O . GLY A 1 193 ? 25.739 -35.033 -14.853 1.00 87.75 193 GLY A O 1
ATOM 1502 N N . SER A 1 194 ? 23.910 -33.732 -15.006 1.00 85.88 194 SER A N 1
ATOM 1503 C CA . SER A 1 194 ? 24.312 -33.069 -16.253 1.00 85.88 194 SER A CA 1
ATOM 1504 C C . SER A 1 194 ? 25.560 -32.196 -16.077 1.00 85.88 194 SER A C 1
ATOM 1506 O O . SER A 1 194 ? 26.465 -32.251 -16.907 1.00 85.88 194 SER A O 1
ATOM 1508 N N . SER A 1 195 ? 25.664 -31.460 -14.968 1.00 84.31 195 SER A N 1
ATOM 1509 C CA . SER A 1 195 ? 26.828 -30.629 -14.643 1.00 84.31 195 SER A CA 1
ATOM 1510 C C . SER A 1 195 ? 28.111 -31.461 -14.486 1.00 84.31 195 SER A C 1
ATOM 1512 O O . SER A 1 195 ? 29.151 -31.097 -15.039 1.00 84.31 195 SER A O 1
ATOM 1514 N N . ILE A 1 196 ? 28.030 -32.620 -13.819 1.00 84.81 196 ILE A N 1
ATOM 1515 C CA . ILE A 1 196 ? 29.152 -33.565 -13.683 1.00 84.81 196 ILE A CA 1
ATOM 1516 C C . ILE A 1 196 ? 29.546 -34.156 -15.036 1.00 84.81 196 ILE A C 1
ATOM 1518 O O . ILE A 1 196 ? 30.734 -34.293 -15.331 1.00 84.81 196 ILE A O 1
ATOM 1522 N N . LEU A 1 197 ? 28.563 -34.497 -15.872 1.00 84.12 197 LEU A N 1
ATOM 1523 C CA . LEU A 1 197 ? 28.819 -35.070 -17.190 1.00 84.12 197 LEU A CA 1
ATOM 1524 C C . LEU A 1 197 ? 29.530 -34.064 -18.108 1.00 84.12 197 LEU A C 1
ATOM 1526 O O . LEU A 1 197 ? 30.484 -34.429 -18.787 1.00 84.12 197 LEU A O 1
ATOM 1530 N N . ILE A 1 198 ? 29.133 -32.791 -18.064 1.00 79.94 198 ILE A N 1
ATOM 1531 C CA . ILE A 1 198 ? 29.761 -31.709 -18.835 1.00 79.94 198 ILE A CA 1
ATOM 1532 C C . ILE A 1 198 ? 31.207 -31.449 -18.384 1.00 79.94 198 ILE A C 1
ATOM 1534 O O . ILE A 1 198 ? 32.063 -31.229 -19.238 1.00 79.94 198 ILE A O 1
ATOM 1538 N N . ASP A 1 199 ? 31.510 -31.506 -17.080 1.00 74.25 199 ASP A N 1
ATOM 1539 C CA . ASP A 1 199 ? 32.896 -31.360 -16.588 1.00 74.25 199 ASP A CA 1
ATOM 1540 C C . ASP A 1 199 ? 33.776 -32.560 -16.965 1.00 74.25 199 ASP A C 1
ATOM 1542 O O . ASP A 1 199 ? 34.980 -32.416 -17.133 1.00 74.25 199 ASP A O 1
ATOM 1546 N N . ARG A 1 200 ? 33.185 -33.750 -17.133 1.00 71.50 200 ARG A N 1
ATOM 1547 C CA . ARG A 1 200 ? 33.921 -34.967 -17.508 1.00 71.50 200 ARG A CA 1
ATOM 1548 C C . ARG A 1 200 ? 34.324 -35.012 -18.985 1.00 71.50 200 ARG A C 1
ATOM 1550 O O . ARG A 1 200 ? 35.288 -35.693 -19.318 1.00 71.50 200 ARG A O 1
ATOM 1557 N N . PHE A 1 201 ? 33.578 -34.335 -19.859 1.00 63.84 201 PHE A N 1
ATOM 1558 C CA . PHE A 1 201 ? 33.789 -34.334 -21.313 1.00 63.84 201 PHE A CA 1
ATOM 1559 C C . PHE A 1 201 ? 34.606 -33.127 -21.834 1.00 63.84 201 PHE A C 1
ATOM 1561 O O . PHE A 1 201 ? 34.767 -33.001 -23.048 1.00 63.84 201 PHE A O 1
ATOM 1568 N N . ARG A 1 202 ? 35.126 -32.249 -20.960 1.00 54.34 202 ARG A N 1
ATOM 1569 C CA . ARG A 1 202 ? 35.850 -31.006 -21.309 1.00 54.34 202 ARG A CA 1
ATOM 1570 C C . ARG A 1 202 ? 37.287 -30.984 -20.776 1.00 54.34 202 ARG A C 1
ATOM 1572 O O . ARG A 1 202 ? 38.140 -30.319 -21.414 1.00 54.34 202 ARG A O 1
#

Secondary structure (DSSP, 8-state):
-GGG-HHHHHHHHHHTT-B-TTS-HHHHHHHHHHHHHHHTTPPPPHHHHHHHHHHHHHH-SS--B---HHHHHHHHHHHHHHHHHHHHT----HHHHHHHHHHHTTHHHHHHHHHHHHHHHHHHHHHHHHHHHHHHHHHHHHHHHTT------HHHHHHHHHHHHHHHHHHHHTTT-HHHHHHHHHHHHHHHHHHHHHHHT-

Radius of gyration: 26.31 Å; Cα contacts (8 Å, |Δi|>4): 102; chains: 1; bounding box: 68×60×50 Å

Foldseek 3Di:
DQLQQLLVVVVVCVVQVFFAPQADSVLSSLVSNQVSCVVVVHDDDPVSVVVSVVVCVVRPPDDGGDQDPVNVVVVVVVVVVVVVCVVVVPPDPPVVVVVVVCVVVCVVVVVVVVVVVVVVVVVVVVVVVCVVCVVVVVVVCVVVVVPDPDPDLVLQVVLLVVLVVLLVVLVVCCVPDVVSSVVSNVVSVVSNVVSVVVSVVD